Protein AF-A0A9N8HDV3-F1 (afdb_monomer)

Solvent-accessible surface area (backbone atoms only — not comparable to full-atom values): 13989 Å² total; per-residue (Å²): 133,85,81,81,74,85,52,73,68,54,56,53,51,54,50,52,49,52,55,49,54,50,50,53,52,50,44,54,50,51,37,53,54,48,58,73,74,44,67,63,88,72,50,57,89,65,48,40,95,89,64,41,63,75,83,61,48,52,66,59,55,53,49,49,40,41,70,76,69,56,61,80,47,74,64,55,53,50,47,47,52,44,43,61,65,70,66,67,71,60,53,95,89,53,68,70,64,57,54,53,50,53,51,51,50,48,36,64,72,20,62,89,76,66,57,61,46,57,68,56,54,40,51,30,54,50,54,39,47,57,76,53,63,82,44,65,73,58,49,55,62,50,70,73,48,54,78,87,62,70,37,56,69,48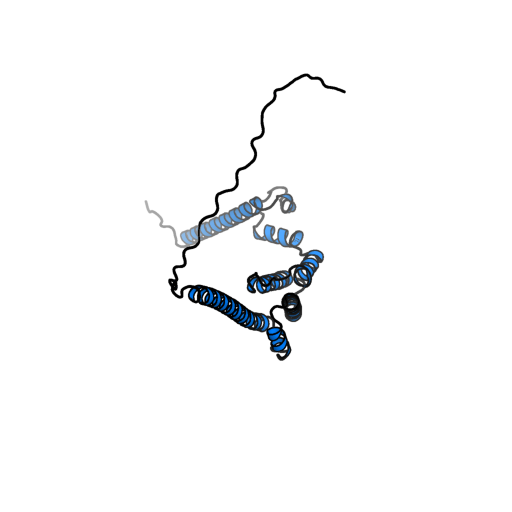,47,54,54,52,53,50,54,48,48,53,51,52,51,52,54,52,52,53,52,53,50,54,54,53,53,54,56,51,53,62,61,57,72,71,73,70,82,90,83,89,75,91,77,92,78,86,85,81,82,84,88,82,81,86,81,84,82,89,81,88,87,88,88,83,87,81,87,89,134

Radius of gyration: 39.83 Å; Cα contacts (8 Å, |Δi|>4): 90; chains: 1; bounding box: 75×64×132 Å

Sequence (223 aa):
MVQQQPTWTDHEHQFSLQEFDTFEAVEHALIKTAMAAIEPVYYVALEDPDEGFTQLRYIDLIVHLREQYGQLTNEDLNNNIKTHEYDTKWIPTQPLEQLFDQINKAIAFARGHDPITDRAALRSGLDNLEKSGVFPRAMESWNEKLDDEQTWENFKTHFTAANRERRRKLTTKQAGYHDQHQANNANTKKAPTTHSTSTMRPAPPTWPTAGPMEPNATSRTPA

Mean predicted aligned error: 16.73 Å

Structure (mmCIF, N/CA/C/O backbone):
data_AF-A0A9N8HDV3-F1
#
_entry.id   AF-A0A9N8HDV3-F1
#
loop_
_atom_site.group_PDB
_atom_site.id
_atom_site.type_symbol
_atom_site.label_atom_id
_atom_site.label_alt_id
_atom_site.label_comp_id
_atom_site.label_asym_id
_atom_site.label_entity_id
_atom_site.label_seq_id
_atom_site.pdbx_PDB_ins_code
_atom_site.Cartn_x
_atom_site.Cartn_y
_atom_site.Cartn_z
_atom_site.occupancy
_atom_site.B_iso_or_equiv
_atom_site.auth_seq_id
_atom_site.auth_comp_id
_atom_site.auth_asym_id
_atom_site.auth_atom_id
_atom_site.pdbx_PDB_model_num
ATOM 1 N N . MET A 1 1 ? 5.296 26.105 -64.534 1.00 46.16 1 MET A N 1
ATOM 2 C CA . MET A 1 1 ? 5.781 25.264 -63.423 1.00 46.16 1 MET A CA 1
ATOM 3 C C . MET A 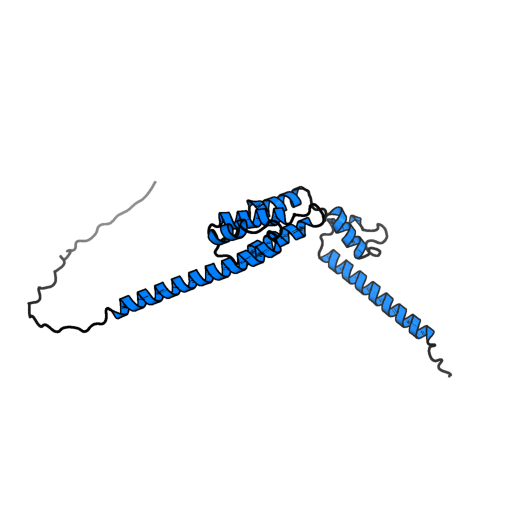1 1 ? 4.554 24.721 -62.717 1.00 46.16 1 MET A C 1
ATOM 5 O O . MET A 1 1 ? 3.845 25.499 -62.097 1.00 46.16 1 MET A O 1
ATOM 9 N N . VAL A 1 2 ? 4.219 23.448 -62.929 1.00 46.31 2 VAL A N 1
ATOM 10 C CA . VAL A 1 2 ? 3.088 22.811 -62.242 1.00 46.31 2 VAL A CA 1
ATOM 11 C C . VAL A 1 2 ? 3.606 22.382 -60.877 1.00 46.31 2 VAL A C 1
ATOM 13 O O . VAL A 1 2 ? 4.454 21.497 -60.803 1.00 46.31 2 VAL A O 1
ATOM 16 N N . GLN A 1 3 ? 3.165 23.056 -59.816 1.00 52.97 3 GLN A N 1
ATOM 17 C CA . GLN A 1 3 ? 3.382 22.555 -58.465 1.00 52.97 3 GLN A CA 1
ATOM 18 C C . GLN A 1 3 ? 2.508 21.313 -58.298 1.00 52.97 3 GLN A C 1
ATOM 20 O O . GLN A 1 3 ? 1.282 21.407 -58.362 1.00 52.97 3 GLN A O 1
ATOM 25 N N . GLN A 1 4 ? 3.139 20.149 -58.157 1.00 57.28 4 GLN A N 1
ATOM 26 C CA . GLN A 1 4 ? 2.425 18.943 -57.762 1.00 57.28 4 GLN A CA 1
ATOM 27 C C . GLN A 1 4 ? 2.016 19.100 -56.296 1.00 57.28 4 GLN A C 1
ATOM 29 O O . GLN A 1 4 ? 2.855 19.400 -55.449 1.00 57.28 4 GLN A O 1
ATOM 34 N N . GLN A 1 5 ? 0.720 18.967 -56.019 1.00 58.88 5 GLN A N 1
ATOM 35 C CA . GLN A 1 5 ? 0.198 18.943 -54.654 1.00 58.88 5 GLN A CA 1
ATOM 36 C C . GLN A 1 5 ? 0.487 17.560 -54.046 1.00 58.88 5 GLN A C 1
ATOM 38 O O . GLN A 1 5 ? 0.341 16.570 -54.771 1.00 58.88 5 GLN A O 1
ATOM 43 N N . PRO A 1 6 ? 0.881 17.465 -52.763 1.00 61.34 6 PRO A N 1
ATOM 44 C CA . PRO A 1 6 ? 1.129 16.176 -52.128 1.00 61.34 6 PRO A CA 1
ATOM 45 C C . PRO A 1 6 ? -0.149 15.327 -52.147 1.00 61.34 6 PRO A C 1
ATOM 47 O O . PRO A 1 6 ? -1.248 15.819 -51.883 1.00 61.34 6 PRO A O 1
ATOM 50 N N . THR A 1 7 ? -0.024 14.055 -52.519 1.00 73.00 7 THR A N 1
ATOM 51 C CA . THR A 1 7 ? -1.148 13.109 -52.534 1.00 73.00 7 THR A CA 1
ATOM 52 C C . THR A 1 7 ? -1.535 12.725 -51.104 1.00 73.00 7 THR A C 1
ATOM 54 O O . THR A 1 7 ? -0.661 12.667 -50.249 1.00 73.00 7 THR A O 1
ATOM 57 N N . TRP A 1 8 ? -2.804 12.394 -50.834 1.00 63.09 8 TRP A N 1
ATOM 58 C CA . TRP A 1 8 ? -3.287 11.982 -49.498 1.00 63.09 8 TRP A CA 1
ATOM 59 C C . TRP A 1 8 ? -2.406 10.928 -48.797 1.00 63.09 8 TRP A C 1
ATOM 61 O O . TRP A 1 8 ? -2.175 11.028 -47.598 1.00 63.09 8 TRP A O 1
ATOM 71 N N . THR A 1 9 ? -1.830 9.990 -49.553 1.00 74.31 9 THR A N 1
ATOM 72 C CA . THR A 1 9 ? -0.903 8.958 -49.055 1.00 74.31 9 THR A CA 1
ATOM 73 C C . THR A 1 9 ? 0.412 9.524 -48.499 1.00 74.31 9 THR A C 1
ATOM 75 O O . THR A 1 9 ? 0.985 8.956 -47.576 1.00 74.31 9 THR A O 1
ATOM 78 N N . ASP A 1 10 ? 0.889 10.654 -49.029 1.00 81.69 10 ASP A N 1
ATOM 79 C CA . ASP A 1 10 ? 2.099 11.327 -48.538 1.00 81.69 10 ASP A CA 1
ATOM 80 C C . ASP A 1 10 ? 1.832 11.960 -47.166 1.00 81.69 10 ASP A C 1
ATOM 82 O O . ASP A 1 10 ? 2.618 11.807 -46.239 1.00 81.69 10 ASP A O 1
ATOM 86 N N . HIS A 1 11 ? 0.658 12.572 -46.983 1.00 78.75 11 HIS A N 1
ATOM 87 C CA . HIS A 1 11 ? 0.254 13.112 -45.683 1.00 78.75 11 HIS A CA 1
ATOM 88 C C . HIS A 1 11 ? 0.083 12.019 -44.615 1.00 78.75 11 HIS A C 1
ATOM 90 O O . HIS A 1 11 ? 0.504 12.218 -43.479 1.00 78.75 11 HIS A O 1
ATOM 96 N N . GLU A 1 12 ? -0.493 10.866 -44.964 1.00 83.19 12 GLU A N 1
ATOM 97 C CA . GLU A 1 12 ? -0.627 9.720 -44.049 1.00 83.19 12 GLU A CA 1
ATOM 98 C C . GLU A 1 12 ? 0.735 9.139 -43.644 1.00 83.19 12 GLU A C 1
ATOM 100 O O . GLU A 1 12 ? 0.956 8.814 -42.475 1.00 83.19 12 GLU A O 1
ATOM 105 N N . HIS A 1 13 ? 1.675 9.050 -44.589 1.00 86.56 13 HIS A N 1
ATOM 106 C CA . HIS A 1 13 ? 3.035 8.606 -44.303 1.00 86.56 13 HIS A CA 1
ATOM 107 C C . HIS A 1 13 ? 3.771 9.586 -43.381 1.00 86.56 13 HIS A C 1
ATOM 109 O O . HIS A 1 13 ? 4.348 9.162 -42.382 1.00 86.56 13 HIS A O 1
ATOM 115 N N . GLN A 1 14 ? 3.699 10.892 -43.664 1.00 88.25 14 GLN A N 1
ATOM 116 C CA . GLN A 1 14 ? 4.291 11.932 -42.814 1.00 88.25 14 GLN A CA 1
ATOM 117 C C . GLN A 1 14 ? 3.696 11.927 -41.403 1.00 88.25 14 GLN A C 1
ATOM 119 O O . GLN A 1 14 ? 4.429 12.054 -40.426 1.00 88.25 14 GLN A O 1
ATOM 124 N N . PHE A 1 15 ? 2.380 11.739 -41.283 1.00 90.00 15 PHE A N 1
ATOM 125 C CA . PHE A 1 15 ? 1.722 11.607 -39.986 1.00 90.00 15 PHE A CA 1
ATOM 126 C C . PHE A 1 15 ? 2.233 10.379 -39.217 1.00 90.00 15 PHE A C 1
ATOM 128 O O . PHE A 1 15 ? 2.597 10.494 -38.051 1.00 90.00 15 PHE A O 1
ATOM 135 N N . SER A 1 16 ? 2.359 9.234 -39.891 1.00 90.81 16 SER A N 1
ATOM 136 C CA . SER A 1 16 ? 2.885 8.002 -39.284 1.00 90.81 16 SER A CA 1
ATOM 137 C C . SER A 1 16 ? 4.338 8.154 -38.814 1.00 90.81 16 SER A C 1
ATOM 139 O O . SER A 1 16 ? 4.701 7.647 -37.757 1.00 90.81 16 SER A O 1
ATOM 141 N N . LEU A 1 17 ? 5.172 8.874 -39.575 1.00 93.75 17 LEU A N 1
ATOM 142 C CA . LEU A 1 17 ? 6.544 9.193 -39.168 1.00 93.75 17 LEU A CA 1
ATOM 143 C C . LEU A 1 17 ? 6.568 10.072 -37.914 1.00 93.75 17 LEU A C 1
ATOM 145 O O . LEU A 1 17 ? 7.326 9.792 -36.997 1.00 93.75 17 LEU A O 1
ATOM 149 N N . GLN A 1 18 ? 5.702 11.087 -37.834 1.00 93.25 18 GLN A N 1
ATOM 150 C CA . GLN A 1 18 ? 5.604 11.939 -36.644 1.00 93.25 18 GLN A CA 1
ATOM 151 C C . GLN A 1 18 ? 5.154 11.163 -35.402 1.00 93.25 18 GLN A C 1
ATOM 153 O O . GLN A 1 18 ? 5.680 11.394 -34.310 1.00 93.25 18 GLN A O 1
ATOM 158 N N . GLU A 1 19 ? 4.189 10.251 -35.548 1.00 93.31 19 GLU A N 1
ATOM 159 C CA . GLU A 1 19 ? 3.767 9.372 -34.454 1.00 93.31 19 GLU A CA 1
ATOM 160 C C . GLU A 1 19 ? 4.916 8.472 -33.988 1.00 93.31 19 GLU A C 1
ATOM 162 O O . GLU A 1 19 ? 5.145 8.353 -32.783 1.00 93.31 19 GLU A O 1
ATOM 167 N N . PHE A 1 20 ? 5.674 7.900 -34.926 1.00 93.31 20 PHE A N 1
ATOM 168 C CA . PHE A 1 20 ? 6.834 7.066 -34.622 1.00 93.31 20 PHE A CA 1
ATOM 169 C C . PHE A 1 20 ? 7.968 7.854 -33.948 1.00 93.31 20 PHE A C 1
ATOM 171 O O . PHE A 1 20 ? 8.450 7.446 -32.894 1.00 93.31 20 PHE A O 1
ATOM 178 N N . ASP A 1 21 ? 8.332 9.026 -34.473 1.00 94.06 21 ASP A N 1
ATOM 179 C CA . ASP A 1 21 ? 9.345 9.904 -33.873 1.00 94.06 21 ASP A CA 1
ATOM 180 C C . ASP A 1 21 ? 8.957 10.312 -32.444 1.00 94.06 21 ASP A C 1
ATOM 182 O O . ASP A 1 21 ? 9.796 10.376 -31.543 1.00 94.06 21 ASP A O 1
ATOM 186 N N . THR A 1 22 ? 7.666 10.576 -32.220 1.00 94.06 22 THR A N 1
ATOM 187 C CA . THR A 1 22 ? 7.141 10.898 -30.888 1.00 94.06 22 THR A CA 1
ATOM 188 C C . THR A 1 22 ? 7.240 9.698 -29.950 1.00 94.06 22 THR A C 1
ATOM 190 O O . THR A 1 22 ? 7.632 9.863 -28.794 1.00 94.06 22 THR A O 1
ATOM 193 N N . PHE A 1 23 ? 6.899 8.501 -30.431 1.00 93.56 23 PHE A N 1
ATOM 194 C CA . PHE A 1 23 ? 7.017 7.260 -29.669 1.00 93.56 23 PHE A CA 1
ATOM 195 C C . PHE A 1 23 ? 8.466 7.013 -29.218 1.00 93.56 23 PHE A C 1
ATOM 197 O O . PHE A 1 23 ? 8.713 6.896 -28.017 1.00 93.56 23 PHE A O 1
ATOM 204 N N . GLU A 1 24 ? 9.422 7.051 -30.148 1.00 92.94 24 GLU A N 1
ATOM 205 C CA . GLU A 1 24 ? 10.856 6.866 -29.877 1.00 92.94 24 GLU A CA 1
ATOM 206 C C . GLU A 1 24 ? 11.396 7.924 -28.904 1.00 92.94 24 GLU A C 1
ATOM 208 O O . GLU A 1 24 ? 12.118 7.621 -27.950 1.00 92.94 24 GLU A O 1
ATOM 213 N N . ALA A 1 25 ? 11.008 9.191 -29.089 1.00 93.69 25 ALA A N 1
ATOM 214 C CA . ALA A 1 25 ? 11.421 10.270 -28.198 1.00 93.69 25 ALA A CA 1
ATOM 215 C C . ALA A 1 25 ? 10.922 10.061 -26.759 1.00 93.69 25 ALA A C 1
ATOM 217 O O . ALA A 1 25 ? 11.657 10.334 -25.803 1.00 93.69 25 ALA A O 1
ATOM 218 N N . VAL A 1 26 ? 9.687 9.575 -26.591 1.00 95.44 26 VAL A N 1
ATOM 219 C CA . VAL A 1 26 ? 9.123 9.252 -25.274 1.00 95.44 26 VAL A CA 1
ATOM 220 C C . VAL A 1 26 ? 9.840 8.054 -24.659 1.00 95.44 26 VAL A C 1
ATOM 222 O O . VAL A 1 26 ? 10.198 8.116 -23.483 1.00 95.44 26 VAL A O 1
ATOM 225 N N . GLU A 1 27 ? 10.093 6.996 -25.427 1.00 93.44 27 GLU A N 1
ATOM 226 C CA . GLU A 1 27 ? 10.802 5.811 -24.941 1.00 93.44 27 GLU A CA 1
ATOM 227 C C . GLU A 1 27 ? 12.208 6.165 -24.436 1.00 93.44 27 GLU A C 1
ATOM 229 O O . GLU A 1 27 ? 12.537 5.901 -23.274 1.00 93.44 27 GLU A O 1
ATOM 234 N N . HIS A 1 28 ? 12.993 6.889 -25.237 1.00 91.69 28 HIS A N 1
ATOM 235 C CA . HIS A 1 28 ? 14.314 7.372 -24.833 1.00 91.69 28 HIS A CA 1
ATOM 236 C C . HIS A 1 28 ? 14.267 8.279 -23.599 1.00 91.69 28 HIS A C 1
ATOM 238 O O . HIS A 1 28 ? 15.132 8.186 -22.720 1.00 91.69 28 HIS A O 1
ATOM 244 N N . ALA A 1 29 ? 13.264 9.158 -23.500 1.00 94.88 29 ALA A N 1
ATOM 245 C CA . ALA A 1 29 ? 13.096 10.013 -22.330 1.00 94.88 29 ALA A CA 1
ATOM 246 C C . ALA A 1 29 ? 12.828 9.186 -21.061 1.00 94.88 29 ALA A C 1
ATOM 248 O O . ALA A 1 29 ? 13.450 9.442 -20.028 1.00 94.88 29 ALA A O 1
ATOM 249 N N . LEU A 1 30 ? 11.964 8.169 -21.143 1.00 95.50 30 LEU A N 1
ATOM 250 C CA . LEU A 1 30 ? 11.639 7.284 -20.023 1.00 95.50 30 LEU A CA 1
ATOM 251 C C . LEU A 1 30 ? 12.857 6.486 -19.546 1.00 95.50 30 LEU A C 1
ATOM 253 O O . LEU A 1 30 ? 13.133 6.462 -18.344 1.00 95.50 30 LEU A O 1
ATOM 257 N N . ILE A 1 31 ? 13.610 5.882 -20.470 1.00 94.88 31 ILE A N 1
ATOM 258 C CA . ILE A 1 31 ? 14.833 5.126 -20.154 1.00 94.88 31 ILE A CA 1
ATOM 259 C C . ILE A 1 31 ? 15.851 6.037 -19.476 1.00 94.88 31 ILE A C 1
ATOM 261 O O . ILE A 1 31 ? 16.344 5.723 -18.394 1.00 94.88 31 ILE A O 1
ATOM 265 N N . LYS A 1 32 ? 16.106 7.216 -20.052 1.00 93.69 32 LYS A N 1
ATOM 266 C CA . LYS A 1 32 ? 17.051 8.187 -19.495 1.00 93.69 32 LYS A CA 1
ATOM 267 C C . LYS A 1 32 ? 16.656 8.634 -18.089 1.00 93.69 32 LYS A C 1
ATOM 269 O O . LYS A 1 32 ? 17.515 8.730 -17.214 1.00 93.69 32 LYS A O 1
ATOM 274 N N . THR A 1 33 ? 15.374 8.918 -17.854 1.00 95.38 33 THR A N 1
ATOM 275 C CA . THR A 1 33 ? 14.886 9.292 -16.520 1.00 95.38 33 THR A CA 1
ATOM 276 C C . THR A 1 33 ? 15.032 8.142 -15.525 1.00 95.38 33 THR A C 1
ATOM 278 O O . THR A 1 33 ? 15.457 8.380 -14.396 1.00 95.38 33 THR A O 1
ATOM 281 N N . ALA A 1 34 ? 14.744 6.904 -15.929 1.00 93.81 34 ALA A N 1
ATOM 282 C CA . ALA A 1 34 ? 14.908 5.739 -15.066 1.00 93.81 34 ALA A CA 1
ATOM 283 C C . ALA A 1 34 ? 16.380 5.466 -14.729 1.00 93.81 34 ALA A C 1
ATOM 285 O O . ALA A 1 34 ? 16.723 5.360 -13.554 1.00 93.81 34 ALA A O 1
ATOM 286 N N . MET A 1 35 ? 17.265 5.436 -15.727 1.00 92.75 35 MET A N 1
ATOM 287 C CA . MET A 1 35 ? 18.703 5.220 -15.528 1.00 92.75 35 MET A CA 1
ATOM 288 C C . MET A 1 35 ? 19.351 6.311 -14.667 1.00 92.75 35 MET A C 1
ATOM 290 O O . MET A 1 35 ? 20.301 6.028 -13.946 1.00 92.75 35 MET A O 1
ATOM 294 N N . ALA A 1 36 ? 18.831 7.543 -14.697 1.00 94.69 36 ALA A N 1
ATOM 295 C CA . ALA A 1 36 ? 19.285 8.616 -13.811 1.00 94.69 36 ALA A CA 1
ATOM 296 C C . ALA A 1 36 ? 18.824 8.440 -12.351 1.00 94.69 36 ALA A C 1
ATOM 298 O O . ALA A 1 36 ? 19.465 8.960 -11.440 1.00 94.69 36 ALA A O 1
ATOM 299 N N . ALA A 1 37 ? 17.706 7.745 -12.125 1.00 94.94 37 ALA A N 1
ATOM 300 C CA . ALA A 1 37 ? 17.144 7.505 -10.796 1.00 94.94 37 ALA A CA 1
ATOM 301 C C . ALA A 1 37 ? 17.690 6.231 -10.127 1.00 94.94 37 ALA A C 1
ATOM 303 O O . ALA A 1 37 ? 17.582 6.089 -8.909 1.00 94.94 37 ALA A O 1
ATOM 304 N N . ILE A 1 38 ? 18.242 5.305 -10.912 1.00 92.62 38 ILE A N 1
ATOM 305 C CA . ILE A 1 38 ? 18.673 3.977 -10.470 1.00 92.62 38 ILE A CA 1
ATOM 306 C C . ILE A 1 38 ? 20.197 3.881 -10.572 1.00 92.62 38 ILE A C 1
ATOM 308 O O . ILE A 1 38 ? 20.805 4.379 -11.517 1.00 92.62 38 ILE A O 1
ATOM 312 N N . GLU A 1 39 ? 20.836 3.230 -9.604 1.00 92.75 39 GLU A N 1
ATOM 313 C CA . GLU A 1 39 ? 22.284 3.026 -9.640 1.00 92.75 39 GLU A CA 1
ATOM 314 C C . GLU A 1 39 ? 22.677 2.046 -10.771 1.00 92.75 39 GLU A C 1
ATOM 316 O O . GLU A 1 39 ? 22.037 0.998 -10.905 1.00 92.75 39 GLU A O 1
ATOM 321 N N . PRO A 1 40 ? 23.734 2.326 -11.565 1.00 92.44 40 PRO A N 1
ATOM 322 C CA . PRO A 1 40 ? 24.092 1.521 -12.741 1.00 92.44 40 PRO A CA 1
ATOM 323 C C . PRO A 1 40 ? 24.296 0.027 -12.490 1.00 92.44 40 PRO A C 1
ATOM 325 O O . PRO A 1 40 ? 24.037 -0.791 -13.370 1.00 92.44 40 PRO A O 1
ATOM 328 N N . VAL A 1 41 ? 24.709 -0.349 -11.277 1.00 93.19 41 VAL A N 1
ATOM 329 C CA . VAL A 1 41 ? 24.917 -1.750 -10.884 1.00 93.19 41 VAL A CA 1
ATOM 330 C C . VAL A 1 41 ? 23.674 -2.628 -11.091 1.00 93.19 41 VAL A C 1
ATOM 332 O O . VAL A 1 41 ? 23.817 -3.822 -11.331 1.00 93.19 41 VAL A O 1
ATOM 335 N N . TYR A 1 42 ? 22.470 -2.044 -11.053 1.00 90.50 42 TYR A N 1
ATOM 336 C CA . TYR A 1 42 ? 21.200 -2.766 -11.190 1.00 90.50 42 TYR A CA 1
ATOM 337 C C . TYR A 1 42 ? 20.715 -2.932 -12.638 1.00 90.50 42 TYR A C 1
ATOM 339 O O . TYR A 1 42 ? 19.666 -3.533 -12.849 1.00 90.50 42 TYR A O 1
ATOM 347 N N . TYR A 1 43 ? 21.416 -2.383 -13.635 1.00 92.31 43 TYR A N 1
ATOM 348 C CA . TYR A 1 43 ? 21.019 -2.521 -15.044 1.00 92.31 43 TYR A CA 1
ATOM 349 C C . TYR A 1 43 ? 22.180 -2.664 -16.031 1.00 92.31 43 TYR A C 1
ATOM 351 O O . TYR A 1 43 ? 21.930 -2.907 -17.206 1.00 92.31 43 TYR A O 1
ATOM 359 N N . VAL A 1 44 ? 23.440 -2.576 -15.592 1.00 93.25 44 VAL A N 1
ATOM 360 C CA . VAL A 1 44 ? 24.616 -2.763 -16.467 1.00 93.25 44 VAL A CA 1
ATOM 361 C C . VAL A 1 44 ? 24.635 -4.130 -17.161 1.00 93.25 44 VAL A C 1
ATOM 363 O O . VAL A 1 44 ? 25.170 -4.268 -18.250 1.00 93.25 44 VAL A O 1
ATOM 366 N N . ALA A 1 45 ? 23.988 -5.141 -16.576 1.00 90.94 45 ALA A N 1
ATOM 367 C CA . ALA A 1 45 ? 23.835 -6.456 -17.197 1.00 90.94 45 ALA A CA 1
ATOM 368 C C . ALA A 1 45 ? 22.976 -6.442 -18.479 1.00 90.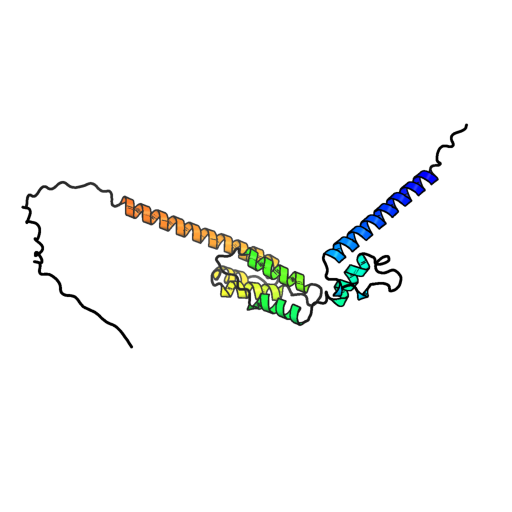94 45 ALA A C 1
ATOM 370 O O . ALA A 1 45 ? 22.995 -7.418 -19.223 1.00 90.94 45 ALA A O 1
ATOM 371 N N . LEU A 1 46 ? 22.212 -5.369 -18.713 1.00 91.25 46 LEU A N 1
ATOM 372 C CA . LEU A 1 46 ? 21.406 -5.159 -19.918 1.00 91.25 46 LEU A CA 1
ATOM 373 C C . LEU A 1 46 ? 22.162 -4.398 -21.016 1.00 91.25 46 LEU A C 1
ATOM 375 O O . LEU A 1 46 ? 21.583 -4.145 -22.069 1.00 91.25 46 LEU A O 1
ATOM 379 N N . GLU A 1 47 ? 23.403 -3.980 -20.764 1.00 92.00 47 GLU A N 1
ATOM 380 C CA . GLU A 1 47 ? 24.217 -3.269 -21.748 1.00 92.00 47 GLU A CA 1
ATOM 381 C C . GLU A 1 47 ? 24.631 -4.217 -22.877 1.00 92.00 47 GLU A C 1
ATOM 383 O O . GLU A 1 47 ? 25.220 -5.274 -22.633 1.00 92.00 47 GLU A O 1
ATOM 388 N N . ASP A 1 48 ? 24.332 -3.831 -24.116 1.00 90.81 48 ASP A N 1
ATOM 389 C CA . ASP A 1 48 ? 24.835 -4.530 -25.289 1.00 90.81 48 ASP A CA 1
ATOM 390 C C . ASP A 1 48 ? 26.330 -4.202 -25.496 1.00 90.81 48 ASP A C 1
ATOM 392 O O . ASP A 1 48 ? 26.709 -3.029 -25.433 1.00 90.81 48 ASP A O 1
ATOM 396 N N . PRO A 1 49 ? 27.203 -5.196 -25.747 1.00 89.25 49 PRO A N 1
ATOM 397 C CA . PRO A 1 49 ? 28.638 -4.960 -25.912 1.00 89.25 49 PRO A CA 1
ATOM 398 C C . PRO A 1 49 ? 29.015 -4.023 -27.068 1.00 89.25 49 PRO A C 1
ATOM 400 O O . PRO A 1 49 ? 30.053 -3.363 -26.988 1.00 89.25 49 PRO A O 1
ATOM 403 N N . ASP A 1 50 ? 28.210 -3.986 -28.131 1.00 89.94 50 ASP A N 1
ATOM 404 C CA . ASP A 1 50 ? 28.492 -3.237 -29.356 1.00 89.94 50 ASP A CA 1
ATOM 405 C C . ASP A 1 50 ? 27.661 -1.942 -29.433 1.00 89.94 50 ASP A C 1
ATOM 407 O O . ASP A 1 50 ? 28.145 -0.918 -29.925 1.00 89.94 50 ASP A O 1
ATOM 411 N N . GLU A 1 51 ? 26.428 -1.965 -28.918 1.00 87.12 51 GLU A N 1
ATOM 412 C CA . GLU A 1 51 ? 25.455 -0.867 -29.031 1.00 87.12 51 GLU A CA 1
ATOM 413 C C . GLU A 1 51 ? 25.112 -0.180 -27.695 1.00 87.12 51 GLU A C 1
ATOM 415 O O . GLU A 1 51 ? 24.352 0.793 -27.658 1.00 87.12 51 GLU A O 1
ATOM 420 N N . GLY A 1 52 ? 25.667 -0.644 -26.575 1.00 89.25 52 GLY A N 1
ATOM 421 C CA . GLY A 1 52 ? 25.375 -0.106 -25.250 1.00 89.25 52 GLY A CA 1
ATOM 422 C C . GLY A 1 52 ? 23.892 -0.241 -24.886 1.00 89.25 52 GLY A C 1
ATOM 423 O O . GLY A 1 52 ? 23.288 -1.301 -25.019 1.00 89.25 52 GLY A O 1
ATOM 424 N N . PHE A 1 53 ? 23.266 0.845 -24.426 1.00 89.31 53 PHE A N 1
ATOM 425 C CA . PHE A 1 53 ? 21.839 0.862 -24.062 1.00 89.31 53 PHE A CA 1
ATOM 426 C C . PHE A 1 53 ? 20.913 1.346 -25.188 1.00 89.31 53 PHE A C 1
ATOM 428 O O . PHE A 1 53 ? 19.752 1.650 -24.928 1.00 89.31 53 PHE A O 1
ATOM 435 N N . THR A 1 54 ? 21.396 1.466 -26.429 1.00 87.12 54 THR A N 1
ATOM 436 C CA . THR A 1 54 ? 20.615 2.074 -27.520 1.00 87.12 54 THR A CA 1
ATOM 437 C C . THR A 1 54 ? 19.371 1.267 -27.901 1.00 87.12 54 THR A C 1
ATOM 439 O O . THR A 1 54 ? 18.355 1.870 -28.223 1.00 87.12 54 THR A O 1
ATOM 442 N N . GLN A 1 55 ? 19.411 -0.066 -27.804 1.00 86.62 55 GLN A N 1
ATOM 443 C CA . GLN A 1 55 ? 18.256 -0.941 -28.082 1.00 86.62 55 GLN A CA 1
ATOM 444 C C . GLN A 1 55 ? 17.439 -1.296 -26.833 1.00 86.62 55 GLN A C 1
ATOM 446 O O . GLN A 1 55 ? 16.469 -2.052 -26.916 1.00 86.62 55 GLN A O 1
ATOM 451 N N . LEU A 1 56 ? 17.849 -0.823 -25.652 1.00 90.62 56 LEU A N 1
ATOM 452 C CA . LEU A 1 56 ? 17.167 -1.173 -24.415 1.00 90.62 56 LEU A CA 1
ATOM 453 C C . LEU A 1 56 ? 15.805 -0.490 -24.391 1.00 90.62 56 LEU A C 1
ATOM 455 O O . LEU A 1 56 ? 15.737 0.731 -24.382 1.00 90.62 56 LEU A O 1
ATOM 459 N N . ARG A 1 57 ? 14.722 -1.260 -24.296 1.00 92.62 57 ARG A N 1
ATOM 460 C CA . ARG A 1 57 ? 13.380 -0.693 -24.128 1.00 92.62 57 ARG A CA 1
ATOM 461 C C . ARG A 1 57 ? 13.082 -0.416 -22.669 1.00 92.62 57 ARG A C 1
ATOM 463 O O . ARG A 1 57 ? 13.517 -1.146 -21.772 1.00 92.62 57 ARG A O 1
ATOM 470 N N . TYR A 1 58 ? 12.242 0.585 -22.420 1.00 93.38 58 TYR A N 1
ATOM 471 C CA . TYR A 1 58 ? 11.863 0.954 -21.053 1.00 93.38 58 TYR A CA 1
ATOM 472 C C . TYR A 1 58 ? 11.254 -0.228 -20.281 1.00 93.38 58 TYR A C 1
ATOM 474 O O . TYR A 1 58 ? 11.556 -0.442 -19.106 1.00 93.38 58 TYR A O 1
ATOM 482 N N . ILE A 1 59 ? 10.413 -1.024 -20.947 1.00 93.69 59 ILE A N 1
ATOM 483 C CA . ILE A 1 59 ? 9.764 -2.177 -20.319 1.00 93.69 59 ILE A CA 1
ATOM 484 C C . ILE A 1 59 ? 10.768 -3.263 -19.923 1.00 93.69 59 ILE A C 1
ATOM 486 O O . ILE A 1 59 ? 10.616 -3.849 -18.855 1.00 93.69 59 ILE A O 1
ATOM 490 N N . ASP A 1 60 ? 11.808 -3.488 -20.728 1.00 93.50 60 ASP A N 1
ATOM 491 C CA . ASP A 1 60 ? 12.807 -4.527 -20.477 1.00 93.50 60 ASP A CA 1
ATOM 492 C C . ASP A 1 60 ? 13.656 -4.159 -19.245 1.00 93.50 60 ASP A C 1
ATOM 494 O O . ASP A 1 60 ? 13.891 -5.005 -18.380 1.00 93.50 60 ASP A O 1
ATOM 498 N N . LEU A 1 61 ? 13.988 -2.869 -19.079 1.00 93.50 61 LEU A N 1
ATOM 499 C CA . LEU A 1 61 ? 14.610 -2.341 -17.859 1.00 93.50 61 LEU A CA 1
ATOM 500 C C . LEU A 1 61 ? 13.735 -2.586 -16.618 1.00 93.50 61 LEU A C 1
ATOM 502 O O . LEU A 1 61 ? 14.207 -3.109 -15.610 1.00 93.50 61 LEU A O 1
ATOM 506 N N . ILE A 1 62 ? 12.451 -2.220 -16.673 1.00 93.44 62 ILE A N 1
ATOM 507 C CA . ILE A 1 62 ? 11.539 -2.369 -15.527 1.00 93.44 62 ILE A CA 1
ATOM 508 C C . ILE A 1 62 ? 11.302 -3.842 -15.177 1.00 93.44 62 ILE A C 1
ATOM 510 O O . ILE A 1 62 ? 11.245 -4.188 -13.994 1.00 93.44 62 ILE A O 1
ATOM 514 N N . VAL A 1 63 ? 11.170 -4.711 -16.181 1.00 93.06 63 VAL A N 1
ATOM 515 C CA . VAL A 1 63 ? 11.021 -6.157 -15.982 1.00 93.06 63 VAL A CA 1
ATOM 516 C C . VAL A 1 63 ? 12.276 -6.733 -15.335 1.00 93.06 63 VAL A C 1
ATOM 518 O O . VAL A 1 63 ? 12.152 -7.394 -14.308 1.00 93.06 63 VAL A O 1
ATOM 521 N N . HIS A 1 64 ? 13.469 -6.408 -15.839 1.00 92.31 64 HIS A N 1
ATOM 522 C CA . HIS A 1 64 ? 14.732 -6.843 -15.240 1.00 92.31 64 HIS A CA 1
ATOM 523 C C . HIS A 1 64 ? 14.833 -6.444 -13.764 1.00 92.31 64 HIS A C 1
ATOM 525 O O . HIS A 1 64 ? 15.095 -7.286 -12.905 1.00 92.31 64 HIS A O 1
ATOM 531 N N . LEU A 1 65 ? 14.547 -5.177 -13.448 1.00 91.06 65 LEU A N 1
ATOM 532 C CA . LEU A 1 65 ? 14.594 -4.682 -12.073 1.00 91.06 65 LEU A CA 1
ATOM 533 C C . LEU A 1 65 ? 13.610 -5.423 -11.168 1.00 91.06 65 LEU A C 1
ATOM 535 O O . LEU A 1 65 ? 13.957 -5.806 -10.052 1.00 91.06 65 LEU A O 1
ATOM 539 N N . ARG A 1 66 ? 12.388 -5.660 -11.653 1.00 87.88 66 ARG A N 1
ATOM 540 C CA . ARG A 1 66 ? 11.364 -6.392 -10.905 1.00 87.88 66 ARG A CA 1
ATOM 541 C C . ARG A 1 66 ? 11.753 -7.853 -10.681 1.00 87.88 66 ARG A C 1
ATOM 543 O O . ARG A 1 66 ? 11.575 -8.352 -9.576 1.00 87.88 66 ARG A O 1
ATOM 550 N N . GLU A 1 67 ? 12.244 -8.536 -11.706 1.00 87.69 67 GLU A N 1
ATOM 551 C CA . GLU A 1 67 ? 12.523 -9.971 -11.646 1.00 87.69 67 GLU A CA 1
ATOM 552 C C . GLU A 1 67 ? 13.805 -10.297 -10.882 1.00 87.69 67 GLU A C 1
ATOM 554 O O . GLU A 1 67 ? 13.834 -11.298 -10.169 1.00 87.69 67 GLU A O 1
ATOM 559 N N . GLN A 1 68 ? 14.845 -9.469 -11.007 1.00 85.44 68 GLN A N 1
ATOM 560 C CA . GLN A 1 68 ? 16.144 -9.713 -10.370 1.00 85.44 68 GLN A CA 1
ATOM 561 C C . GLN A 1 68 ? 16.232 -9.121 -8.961 1.00 85.44 68 GLN A C 1
ATOM 563 O O . GLN A 1 68 ? 16.828 -9.732 -8.077 1.00 85.44 68 GLN A O 1
ATOM 568 N N . TYR A 1 69 ? 15.623 -7.953 -8.734 1.00 82.94 69 TYR A N 1
ATOM 569 C CA . TYR A 1 69 ? 15.787 -7.195 -7.486 1.00 82.94 69 TYR A CA 1
ATOM 570 C C . TYR A 1 69 ? 14.467 -6.878 -6.778 1.00 82.94 69 TYR A C 1
ATOM 572 O O . TYR A 1 69 ? 14.463 -6.551 -5.596 1.00 82.94 69 TYR A O 1
ATOM 580 N N . GLY A 1 70 ? 13.335 -6.988 -7.474 1.00 75.69 70 GLY A N 1
ATOM 581 C CA . GLY A 1 70 ? 11.997 -6.785 -6.920 1.00 75.69 70 GLY A CA 1
ATOM 582 C C . GLY A 1 70 ? 11.378 -8.038 -6.300 1.00 75.69 70 GLY A C 1
ATOM 583 O O . GLY A 1 70 ? 10.174 -8.044 -6.039 1.00 75.69 70 GLY A O 1
ATOM 584 N N . GLN A 1 71 ? 12.156 -9.103 -6.083 1.00 73.31 71 GLN A N 1
ATOM 585 C CA . GLN A 1 71 ? 11.660 -10.298 -5.409 1.00 73.31 71 GLN A CA 1
ATOM 586 C C . GLN A 1 71 ? 11.490 -10.013 -3.917 1.00 73.31 71 GLN A C 1
ATOM 588 O O . GLN A 1 71 ? 12.467 -9.782 -3.208 1.00 73.31 71 GLN A O 1
ATOM 593 N N . LEU A 1 72 ? 10.247 -10.061 -3.432 1.00 72.75 72 LEU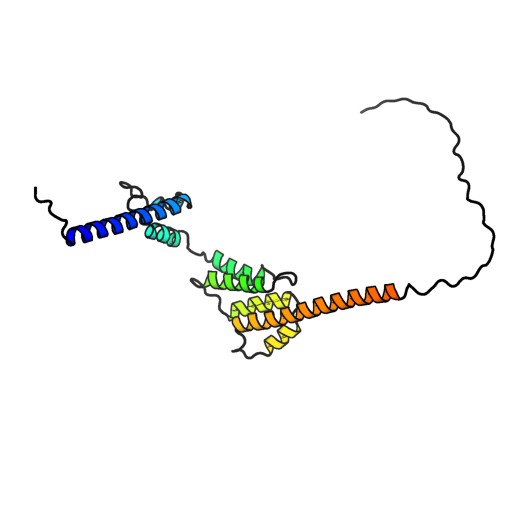 A N 1
ATOM 594 C CA . LEU A 1 72 ? 9.990 -10.105 -1.996 1.00 72.75 72 LEU A CA 1
ATOM 595 C C . LEU A 1 72 ? 10.630 -11.368 -1.424 1.00 72.75 72 LEU A C 1
ATOM 597 O O . LEU A 1 72 ? 10.292 -12.484 -1.828 1.00 72.75 72 LEU A O 1
ATOM 601 N N . THR A 1 73 ? 11.535 -11.199 -0.466 1.00 76.56 73 THR A N 1
ATOM 602 C CA . THR A 1 73 ? 12.111 -12.337 0.241 1.00 76.56 73 THR A CA 1
ATOM 603 C C . THR A 1 73 ? 11.108 -12.887 1.261 1.00 76.56 73 THR A C 1
ATOM 605 O O . THR A 1 73 ? 10.215 -12.186 1.745 1.00 76.56 73 THR A O 1
ATOM 608 N N . ASN A 1 74 ? 11.267 -14.155 1.655 1.00 73.69 74 ASN A N 1
ATOM 609 C CA . ASN A 1 74 ? 10.494 -14.720 2.771 1.00 73.69 74 ASN A CA 1
ATOM 610 C C . ASN A 1 74 ? 10.727 -13.947 4.081 1.00 73.69 74 ASN A C 1
ATOM 612 O O . ASN A 1 74 ? 9.868 -13.941 4.963 1.00 73.69 74 ASN A O 1
ATOM 616 N N . GLU A 1 75 ? 11.887 -13.302 4.224 1.00 79.06 75 GLU A N 1
ATOM 617 C CA . GLU A 1 75 ? 12.175 -12.414 5.345 1.00 79.06 75 GLU A CA 1
ATOM 618 C C . GLU A 1 75 ? 11.302 -11.156 5.294 1.00 79.06 75 GLU A C 1
ATOM 620 O O . GLU A 1 75 ? 10.706 -10.810 6.310 1.00 79.06 75 GLU A O 1
ATOM 625 N N . ASP A 1 76 ? 11.124 -10.541 4.124 1.00 79.69 76 ASP A N 1
ATOM 626 C CA . ASP A 1 76 ? 10.247 -9.376 3.951 1.00 79.69 76 ASP A CA 1
ATOM 627 C C . ASP A 1 76 ? 8.780 -9.698 4.260 1.00 79.69 76 ASP A C 1
ATOM 629 O O . ASP A 1 76 ? 8.099 -8.923 4.935 1.00 79.69 76 ASP A O 1
ATOM 633 N N . LEU A 1 77 ? 8.294 -10.866 3.824 1.00 77.50 77 LEU A N 1
ATOM 634 C CA . LEU A 1 77 ? 6.943 -11.342 4.147 1.00 77.50 77 LEU A CA 1
ATOM 635 C C . LEU A 1 77 ? 6.780 -11.594 5.651 1.00 77.50 77 LEU A C 1
ATOM 637 O O . LEU A 1 77 ? 5.814 -11.134 6.263 1.00 77.50 77 LEU A O 1
ATOM 641 N N . ASN A 1 78 ? 7.756 -12.254 6.278 1.00 80.00 78 ASN A N 1
ATOM 642 C CA . ASN A 1 78 ? 7.746 -12.476 7.723 1.00 80.00 78 ASN A CA 1
ATOM 643 C C . ASN A 1 78 ? 7.836 -11.166 8.510 1.00 80.00 78 ASN A C 1
ATOM 645 O O . ASN A 1 78 ? 7.167 -11.022 9.533 1.00 80.00 78 ASN A O 1
ATOM 649 N N . ASN A 1 79 ? 8.635 -10.204 8.051 1.00 82.00 79 ASN A N 1
ATOM 650 C CA . ASN A 1 79 ? 8.744 -8.885 8.664 1.00 82.00 79 ASN A CA 1
ATOM 651 C C . ASN A 1 79 ? 7.440 -8.104 8.519 1.00 82.00 79 ASN A C 1
ATOM 653 O O . ASN A 1 79 ? 7.022 -7.459 9.479 1.00 82.00 79 ASN A O 1
ATOM 657 N N . ASN A 1 80 ? 6.755 -8.212 7.376 1.00 80.19 80 ASN A N 1
ATOM 658 C CA . ASN A 1 80 ? 5.418 -7.659 7.200 1.00 80.19 80 ASN A CA 1
ATOM 659 C C . ASN A 1 80 ? 4.465 -8.233 8.260 1.00 80.19 80 ASN A C 1
ATOM 661 O O . ASN A 1 80 ? 3.951 -7.477 9.082 1.00 80.19 80 ASN A O 1
ATOM 665 N N . ILE A 1 81 ? 4.325 -9.560 8.339 1.00 74.81 81 ILE A N 1
ATOM 666 C CA . ILE A 1 81 ? 3.456 -10.220 9.328 1.00 74.81 81 ILE A CA 1
ATOM 667 C C . ILE A 1 81 ? 3.823 -9.795 10.758 1.00 74.81 81 ILE A C 1
ATOM 669 O O . ILE A 1 81 ? 2.951 -9.371 11.516 1.00 74.81 81 ILE A O 1
ATOM 673 N N . LYS A 1 82 ? 5.110 -9.832 11.126 1.00 75.44 82 LYS A N 1
ATOM 674 C CA . LYS A 1 82 ? 5.577 -9.451 12.470 1.00 75.44 82 LYS A CA 1
ATOM 675 C C . LYS A 1 82 ? 5.273 -7.997 12.821 1.00 75.44 82 LYS A C 1
ATOM 677 O O . LYS A 1 82 ? 4.770 -7.723 13.910 1.00 75.44 82 LYS A O 1
ATOM 682 N N . THR A 1 83 ? 5.533 -7.074 11.896 1.00 71.38 83 THR A N 1
ATOM 683 C CA . THR A 1 83 ? 5.298 -5.640 12.115 1.00 71.38 83 THR A CA 1
ATOM 684 C C . THR A 1 83 ? 3.827 -5.361 12.416 1.00 71.38 83 THR A C 1
ATOM 686 O O . THR A 1 83 ? 3.515 -4.529 13.274 1.00 71.38 83 THR A O 1
ATOM 689 N N . HIS A 1 84 ? 2.925 -6.077 11.737 1.00 67.56 84 HIS A N 1
ATOM 690 C CA . HIS A 1 84 ? 1.479 -5.879 11.845 1.00 67.56 84 HIS A CA 1
ATOM 691 C C . HIS A 1 84 ? 0.819 -6.679 12.968 1.00 67.56 84 HIS A C 1
ATOM 693 O O . HIS A 1 84 ? -0.163 -6.209 13.539 1.00 67.56 84 HIS A O 1
ATOM 699 N N . GLU A 1 85 ? 1.334 -7.856 13.320 1.00 65.81 85 GLU A N 1
ATOM 700 C CA . GLU A 1 85 ? 0.808 -8.640 14.444 1.00 65.81 85 GLU A CA 1
ATOM 701 C C . GLU A 1 85 ? 1.381 -8.211 15.802 1.00 65.81 85 GLU A C 1
ATOM 703 O O . GLU A 1 85 ? 0.687 -8.329 16.811 1.00 65.81 85 GLU A O 1
ATOM 708 N N . TYR A 1 86 ? 2.619 -7.704 15.862 1.00 59.53 86 TYR A N 1
ATOM 709 C CA . TYR A 1 86 ? 3.330 -7.598 17.142 1.00 59.53 86 TYR A CA 1
ATOM 710 C C . TYR A 1 86 ? 3.970 -6.236 17.436 1.00 59.53 86 TYR A C 1
ATOM 712 O O . TYR A 1 86 ? 3.875 -5.781 18.583 1.00 59.53 86 TYR A O 1
ATOM 720 N N . ASP A 1 87 ? 4.577 -5.568 16.451 1.00 63.31 87 ASP A N 1
ATOM 721 C CA . ASP A 1 87 ? 5.487 -4.450 16.756 1.00 63.31 87 ASP A CA 1
ATOM 722 C C . ASP A 1 87 ? 4.841 -3.060 16.704 1.00 63.31 87 ASP A C 1
ATOM 724 O O . ASP A 1 87 ? 5.171 -2.200 17.527 1.00 63.31 87 ASP A O 1
ATOM 728 N N . THR A 1 88 ? 3.880 -2.816 15.808 1.00 72.12 88 THR A N 1
ATOM 729 C CA . THR A 1 88 ? 3.278 -1.475 15.685 1.00 72.12 88 THR A CA 1
ATOM 730 C C . THR A 1 88 ? 1.951 -1.393 16.432 1.00 72.12 88 THR A C 1
ATOM 732 O O . THR A 1 88 ? 0.875 -1.701 15.915 1.00 72.12 88 THR A O 1
ATOM 735 N N . LYS A 1 89 ? 2.034 -0.972 17.695 1.00 83.50 89 LYS A N 1
ATOM 736 C CA . LYS A 1 89 ? 0.872 -0.765 18.569 1.00 83.50 89 LYS A CA 1
ATOM 737 C C . LYS A 1 89 ? 0.234 0.593 18.292 1.00 83.50 89 LYS A C 1
ATOM 739 O O . LYS A 1 89 ? 0.906 1.620 18.380 1.00 83.50 89 LYS A O 1
ATOM 744 N N . TRP A 1 90 ? -1.069 0.607 18.030 1.00 91.38 90 TRP A N 1
ATOM 745 C CA . TRP A 1 90 ? -1.842 1.840 17.997 1.00 91.38 90 TRP A CA 1
ATOM 746 C C . TRP A 1 90 ? -2.012 2.372 19.417 1.00 91.38 90 TRP A C 1
ATOM 748 O O . TRP A 1 90 ? -2.293 1.619 20.355 1.00 91.38 90 TRP A O 1
ATOM 758 N N . ILE A 1 91 ? -1.868 3.687 19.576 1.00 89.31 91 ILE A N 1
ATOM 759 C CA . ILE A 1 91 ? -2.103 4.353 20.856 1.00 89.31 91 ILE A CA 1
ATOM 760 C C . ILE A 1 91 ? -3.325 5.272 20.787 1.00 89.31 91 ILE A C 1
ATOM 762 O O . ILE A 1 91 ? -3.556 5.924 19.769 1.00 89.31 91 ILE A O 1
ATOM 766 N N . PRO A 1 92 ? -4.088 5.432 21.883 1.00 87.31 92 PRO A N 1
ATOM 767 C CA . PRO A 1 92 ? -5.367 6.139 21.835 1.00 87.31 92 PRO A CA 1
ATOM 768 C C . PRO A 1 92 ? -5.310 7.651 21.572 1.00 87.31 92 PRO A C 1
ATOM 770 O O . PRO A 1 92 ? -6.373 8.284 21.530 1.00 87.31 92 PRO A O 1
ATOM 773 N N . THR A 1 93 ? -4.107 8.223 21.473 1.00 88.31 93 THR A N 1
ATOM 774 C CA . THR A 1 93 ? -3.821 9.612 21.082 1.00 88.31 93 THR A CA 1
ATOM 775 C C . THR A 1 93 ? -3.693 9.787 19.567 1.00 88.31 93 THR A C 1
ATOM 777 O O . THR A 1 93 ? -3.795 10.912 19.083 1.00 88.31 93 THR A O 1
ATOM 780 N N . GLN A 1 94 ? -3.494 8.700 18.821 1.00 89.44 94 GLN A N 1
ATOM 781 C CA . GLN A 1 94 ? -3.415 8.702 17.366 1.00 89.44 94 GLN A CA 1
ATOM 782 C C . GLN A 1 94 ? -4.808 8.586 16.726 1.00 89.44 94 GLN A C 1
ATOM 784 O O . GLN A 1 94 ? -5.738 8.044 17.338 1.00 89.44 94 GLN A O 1
ATOM 789 N N . PRO A 1 95 ? -4.977 9.060 15.478 1.00 91.56 95 PRO A N 1
ATOM 790 C CA . PRO A 1 95 ? -6.152 8.740 14.674 1.00 91.56 95 PRO A CA 1
ATOM 791 C C . PRO A 1 95 ? -6.316 7.222 14.547 1.00 91.56 95 PRO A C 1
ATOM 793 O O . PRO A 1 95 ? -5.335 6.502 14.363 1.00 91.56 95 PRO A O 1
ATOM 796 N N . LEU A 1 96 ? -7.548 6.721 14.649 1.00 93.25 96 LEU A N 1
ATOM 797 C CA . LEU A 1 96 ? -7.818 5.283 14.512 1.00 93.25 96 LEU A CA 1
ATOM 798 C C . LEU A 1 96 ? -7.534 4.804 13.079 1.00 93.25 96 LEU A C 1
ATOM 800 O O . LEU A 1 96 ? -7.140 3.668 12.851 1.00 93.25 96 LEU A O 1
ATOM 804 N N . GLU A 1 97 ? -7.659 5.714 12.120 1.00 92.81 97 GLU A N 1
ATOM 805 C CA . GLU A 1 97 ? -7.375 5.522 10.707 1.00 92.81 97 GLU A CA 1
ATOM 806 C C . GLU A 1 97 ? -5.929 5.067 10.460 1.00 92.81 97 GLU A C 1
ATOM 808 O O . GLU A 1 97 ? -5.690 4.351 9.493 1.00 92.81 97 GLU A O 1
ATOM 813 N N . GLN A 1 98 ? -4.981 5.406 11.345 1.00 90.62 98 GLN A N 1
ATOM 814 C CA . GLN A 1 98 ? -3.597 4.929 11.237 1.00 90.62 98 GLN A CA 1
ATOM 815 C C . GLN A 1 98 ? -3.490 3.411 11.417 1.00 90.62 98 GLN A C 1
ATOM 817 O O . GLN A 1 98 ? -2.740 2.774 10.683 1.00 90.62 98 GLN A O 1
ATOM 822 N N . LEU A 1 99 ? -4.274 2.821 12.328 1.00 91.31 99 LEU A N 1
ATOM 823 C CA . LEU A 1 99 ? -4.330 1.365 12.496 1.00 91.31 99 LEU A CA 1
ATOM 824 C C . LEU A 1 99 ? -4.882 0.694 11.231 1.00 91.31 99 LEU A C 1
ATOM 826 O O . LEU A 1 99 ? -4.346 -0.306 10.760 1.00 91.31 99 LEU A O 1
ATOM 830 N N . PHE A 1 100 ? -5.947 1.258 10.657 1.00 92.50 100 PHE A N 1
ATOM 831 C CA . PHE A 1 100 ? -6.545 0.711 9.440 1.00 92.50 100 PHE A CA 1
ATOM 832 C C . PHE A 1 100 ? -5.610 0.832 8.237 1.00 92.50 100 PHE A C 1
ATOM 834 O O . PHE A 1 100 ? -5.490 -0.116 7.466 1.00 92.50 100 PHE A O 1
ATOM 841 N N . ASP A 1 101 ? -4.953 1.979 8.069 1.00 90.88 101 ASP A N 1
ATOM 842 C CA . ASP A 1 101 ? -3.980 2.217 7.002 1.00 90.88 101 ASP A CA 1
ATOM 843 C C . ASP A 1 101 ? -2.797 1.250 7.098 1.00 90.88 101 ASP A C 1
ATOM 845 O O . ASP A 1 101 ? -2.437 0.614 6.108 1.00 90.88 101 ASP A O 1
ATOM 849 N N . GLN A 1 102 ? -2.256 1.062 8.302 1.00 88.56 102 GLN A N 1
ATOM 850 C CA . GLN A 1 102 ? -1.201 0.091 8.568 1.00 88.56 102 GLN A CA 1
ATOM 851 C C . GLN A 1 102 ? -1.604 -1.324 8.113 1.00 88.56 102 GLN A C 1
ATOM 853 O O . GLN A 1 102 ? -0.877 -1.946 7.338 1.00 88.56 102 GLN A O 1
ATOM 858 N N . ILE A 1 103 ? -2.773 -1.817 8.535 1.00 89.12 103 ILE A N 1
ATOM 859 C CA . ILE A 1 103 ? -3.239 -3.167 8.177 1.00 89.12 103 ILE A CA 1
ATOM 860 C C . ILE A 1 103 ? -3.564 -3.264 6.675 1.00 89.12 103 ILE A C 1
ATOM 862 O O . ILE A 1 103 ? -3.244 -4.261 6.031 1.00 89.12 103 ILE A O 1
ATOM 866 N N . ASN A 1 104 ? -4.125 -2.222 6.057 1.00 89.81 104 ASN A N 1
ATOM 867 C CA . ASN A 1 104 ? -4.375 -2.221 4.611 1.00 89.81 104 ASN A CA 1
ATOM 868 C C . ASN A 1 104 ? -3.071 -2.259 3.796 1.00 89.81 104 ASN A C 1
ATOM 870 O O . ASN A 1 104 ? -3.018 -2.932 2.765 1.00 89.81 104 ASN A O 1
ATOM 874 N N . LYS A 1 105 ? -2.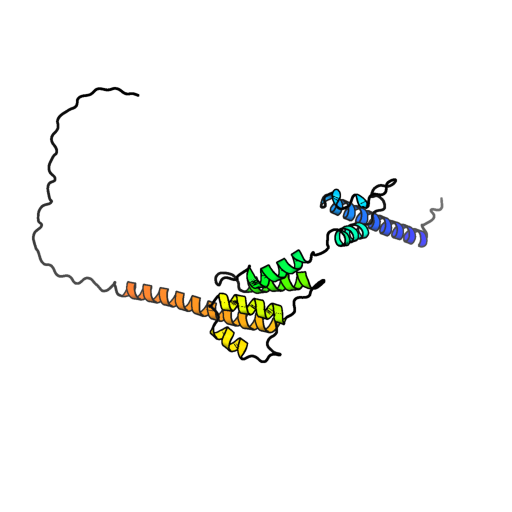018 -1.570 4.257 1.00 87.56 105 LYS A N 1
ATOM 875 C CA . LYS A 1 105 ? -0.675 -1.638 3.661 1.00 87.56 105 LYS A CA 1
ATOM 876 C C . LYS A 1 105 ? -0.076 -3.036 3.791 1.00 87.56 105 LYS A C 1
ATOM 878 O O . LYS A 1 105 ? 0.522 -3.511 2.830 1.00 87.56 105 LYS A O 1
ATOM 883 N N . ALA A 1 106 ? -0.292 -3.710 4.923 1.00 84.94 106 ALA A N 1
ATOM 884 C CA . ALA A 1 106 ? 0.068 -5.117 5.113 1.00 84.94 106 ALA A CA 1
ATOM 885 C C . ALA A 1 106 ? -0.543 -6.005 4.028 1.00 84.94 106 ALA A C 1
ATOM 887 O O . ALA A 1 106 ? 0.161 -6.677 3.279 1.00 84.94 106 ALA A O 1
ATOM 888 N N . ILE A 1 107 ? -1.871 -5.936 3.903 1.00 86.25 107 ILE A N 1
ATOM 889 C CA . ILE A 1 107 ? -2.633 -6.735 2.944 1.00 86.25 107 ILE A CA 1
ATOM 890 C C . ILE A 1 107 ? -2.147 -6.438 1.523 1.00 86.25 107 ILE A C 1
ATOM 892 O O . ILE A 1 107 ? -1.930 -7.360 0.745 1.00 86.25 107 ILE A O 1
ATOM 896 N N . ALA A 1 108 ? -1.950 -5.162 1.176 1.00 86.06 108 ALA A N 1
ATOM 897 C CA . ALA A 1 108 ? -1.473 -4.763 -0.145 1.00 86.06 108 ALA A CA 1
ATOM 898 C C . ALA A 1 108 ? -0.076 -5.317 -0.471 1.00 86.06 108 ALA A C 1
ATOM 900 O O . ALA A 1 108 ? 0.122 -5.795 -1.584 1.00 86.06 108 ALA A O 1
ATOM 901 N N . PHE A 1 109 ? 0.849 -5.299 0.493 1.00 83.31 109 PHE A N 1
ATOM 902 C CA . PHE A 1 109 ? 2.198 -5.859 0.346 1.00 83.31 109 PHE A CA 1
ATOM 903 C C . PHE A 1 109 ? 2.171 -7.373 0.082 1.00 83.31 109 PHE A C 1
ATOM 905 O O . PHE A 1 109 ? 2.948 -7.892 -0.711 1.00 83.31 109 PHE A O 1
ATOM 912 N N . ALA A 1 110 ? 1.223 -8.069 0.705 1.00 83.75 110 ALA A N 1
ATOM 913 C CA . ALA A 1 110 ? 1.098 -9.518 0.670 1.00 83.75 110 ALA A CA 1
ATOM 914 C C . ALA A 1 110 ? 0.314 -10.084 -0.540 1.00 83.75 110 ALA A C 1
ATOM 916 O O . ALA A 1 110 ? 0.456 -11.263 -0.860 1.00 83.75 110 ALA A O 1
ATOM 917 N N . ARG A 1 111 ? -0.501 -9.275 -1.242 1.00 81.56 111 ARG A N 1
ATOM 918 C CA . ARG A 1 111 ? -1.457 -9.735 -2.285 1.00 81.56 111 ARG A CA 1
ATOM 919 C C . ARG A 1 111 ? -0.867 -10.610 -3.393 1.00 81.56 111 ARG A C 1
ATOM 921 O O . ARG A 1 111 ? -1.581 -11.460 -3.913 1.00 81.56 111 ARG A O 1
ATOM 928 N N . GLY A 1 112 ? 0.372 -10.352 -3.805 1.00 73.50 112 GLY A N 1
ATOM 929 C CA . GLY A 1 112 ? 1.021 -11.054 -4.919 1.00 73.50 112 GLY A CA 1
ATOM 930 C C . GLY A 1 112 ? 1.818 -12.295 -4.517 1.00 73.50 112 GLY A C 1
ATOM 931 O O . GLY A 1 112 ? 2.349 -12.966 -5.396 1.00 73.50 112 GLY A O 1
ATOM 932 N N . HIS A 1 113 ? 1.929 -12.579 -3.217 1.00 76.12 113 HIS A N 1
ATOM 933 C CA . HIS A 1 113 ? 2.852 -13.583 -2.690 1.00 76.12 113 HIS A CA 1
ATOM 934 C C . HIS A 1 113 ? 2.148 -14.516 -1.699 1.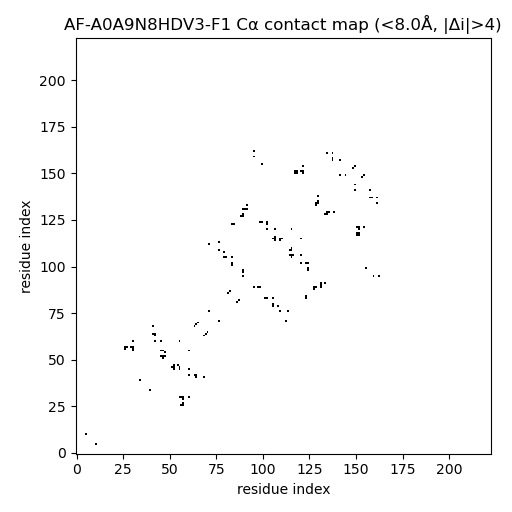00 76.12 113 HIS A C 1
ATOM 936 O O . HIS A 1 113 ? 1.728 -15.602 -2.088 1.00 76.12 113 HIS A O 1
ATOM 942 N N . ASP A 1 114 ? 1.965 -14.078 -0.452 1.00 78.62 114 ASP A N 1
ATOM 943 C CA . ASP A 1 114 ? 1.261 -14.821 0.600 1.00 78.62 114 ASP A CA 1
ATOM 944 C C . ASP A 1 114 ? 0.122 -13.960 1.164 1.00 78.62 114 ASP A C 1
ATOM 946 O O . ASP A 1 114 ? 0.327 -13.223 2.131 1.00 78.62 114 ASP A O 1
ATOM 950 N N . PRO A 1 115 ? -1.060 -13.953 0.517 1.00 79.50 115 PRO A N 1
ATOM 951 C CA . PRO A 1 115 ? -2.119 -13.009 0.837 1.00 79.50 115 PRO A CA 1
ATOM 952 C C . PRO A 1 115 ? -2.583 -13.110 2.292 1.00 79.50 115 PRO A C 1
ATOM 954 O O . PRO A 1 115 ? -3.090 -14.138 2.744 1.00 79.50 115 PRO A O 1
ATOM 957 N N . ILE A 1 116 ? -2.512 -11.987 3.009 1.00 82.88 116 ILE A N 1
ATOM 958 C CA . ILE A 1 116 ? -3.102 -11.873 4.343 1.00 82.88 116 ILE A CA 1
ATOM 959 C C . ILE A 1 116 ? -4.620 -12.004 4.214 1.00 82.88 116 ILE A C 1
ATOM 961 O O . ILE A 1 116 ? -5.281 -11.186 3.573 1.00 82.88 116 ILE A O 1
ATOM 965 N N . THR A 1 117 ? -5.168 -13.037 4.848 1.00 85.31 117 THR A N 1
ATOM 966 C CA . THR A 1 117 ? -6.615 -13.267 4.894 1.00 85.31 117 THR A CA 1
ATOM 967 C C . THR A 1 117 ? -7.324 -12.204 5.735 1.00 85.31 117 THR A C 1
ATOM 969 O O . THR A 1 117 ? -6.774 -11.709 6.723 1.00 85.31 117 THR A O 1
ATOM 972 N N . ASP A 1 118 ? -8.592 -11.927 5.425 1.00 85.12 118 ASP A N 1
ATOM 973 C CA . ASP A 1 118 ? -9.439 -11.032 6.229 1.00 85.12 118 ASP A CA 1
ATOM 974 C C . ASP A 1 118 ? -9.462 -11.432 7.711 1.00 85.12 118 ASP A C 1
ATOM 976 O O . ASP A 1 118 ? -9.422 -10.582 8.598 1.00 85.12 118 ASP A O 1
ATOM 980 N N . ARG A 1 119 ? -9.444 -12.738 7.998 1.00 85.62 119 ARG A N 1
ATOM 981 C CA . ARG A 1 119 ? -9.406 -13.263 9.367 1.00 85.62 119 ARG A CA 1
ATOM 982 C C . ARG A 1 119 ? -8.110 -12.905 10.097 1.00 85.62 119 ARG A C 1
ATOM 984 O O . ARG A 1 119 ? -8.146 -12.590 11.285 1.00 85.62 119 ARG A O 1
ATOM 991 N N . ALA A 1 120 ? -6.970 -12.948 9.408 1.00 85.69 120 ALA A N 1
ATOM 992 C CA . ALA A 1 120 ? -5.690 -12.535 9.977 1.00 85.69 120 ALA A CA 1
ATOM 993 C C . ALA A 1 120 ? -5.655 -11.017 10.228 1.00 85.69 120 ALA A C 1
ATOM 995 O O . ALA A 1 120 ? -5.241 -10.590 11.307 1.00 85.69 120 ALA A O 1
ATOM 996 N N . ALA A 1 121 ? -6.180 -10.218 9.293 1.00 87.00 121 ALA A N 1
ATOM 997 C CA . ALA A 1 121 ? -6.318 -8.771 9.459 1.00 87.00 121 ALA A CA 1
ATOM 998 C C . ALA A 1 121 ? -7.202 -8.407 10.665 1.00 87.00 121 ALA A C 1
ATOM 1000 O O . ALA A 1 121 ? -6.837 -7.555 11.475 1.00 87.00 121 ALA A O 1
ATOM 1001 N N . LEU A 1 122 ? -8.330 -9.104 10.833 1.00 91.38 122 LEU A N 1
ATOM 1002 C CA . LEU A 1 122 ? -9.217 -8.948 11.987 1.00 91.38 122 LEU A CA 1
ATOM 1003 C C . LEU A 1 122 ? -8.536 -9.314 13.300 1.00 91.38 122 LEU A C 1
ATOM 1005 O O . LEU A 1 122 ? -8.626 -8.547 14.254 1.00 91.38 122 LEU A O 1
ATOM 1009 N N . ARG A 1 123 ? -7.832 -10.451 13.353 1.00 89.94 123 ARG A N 1
ATOM 1010 C CA . ARG A 1 123 ? -7.088 -10.871 14.548 1.00 89.94 123 ARG A CA 1
ATOM 1011 C C . ARG A 1 123 ? -6.066 -9.811 14.964 1.00 89.94 123 ARG A C 1
ATOM 1013 O O . ARG A 1 123 ? -6.025 -9.458 16.137 1.00 89.94 123 ARG A O 1
ATOM 1020 N N . SER A 1 124 ? -5.298 -9.279 14.012 1.00 88.88 124 SER A N 1
ATOM 1021 C CA . SER A 1 124 ? -4.342 -8.189 14.261 1.00 88.88 124 SER A CA 1
ATOM 1022 C C . SER A 1 124 ? -5.047 -6.920 14.762 1.00 88.88 124 SER A C 1
ATOM 1024 O O . SER A 1 124 ? -4.664 -6.365 15.792 1.00 88.88 124 SER A O 1
ATOM 1026 N N . GLY A 1 125 ? -6.124 -6.488 14.098 1.00 90.94 125 GLY A N 1
ATOM 1027 C CA . GLY A 1 125 ? -6.884 -5.304 14.502 1.00 90.94 125 GLY A CA 1
ATOM 1028 C C . GLY A 1 125 ? -7.497 -5.425 15.900 1.00 90.94 125 GLY A C 1
ATOM 1029 O O . GLY A 1 125 ? -7.406 -4.487 16.693 1.00 90.94 125 GLY A O 1
ATOM 1030 N N . LEU A 1 126 ? -8.094 -6.575 16.217 1.00 92.50 126 LEU A N 1
ATOM 1031 C CA . LEU A 1 126 ? -8.693 -6.854 17.523 1.00 92.50 126 LEU A CA 1
ATOM 1032 C C . LEU A 1 126 ? -7.643 -6.866 18.629 1.00 92.50 126 LEU A C 1
ATOM 1034 O O . LEU A 1 126 ? -7.816 -6.151 19.611 1.00 92.50 126 LEU A O 1
ATOM 1038 N N . ASP A 1 127 ? -6.538 -7.589 18.444 1.00 90.62 127 ASP A N 1
ATOM 1039 C CA . ASP A 1 127 ? -5.447 -7.656 19.420 1.00 90.62 127 ASP A CA 1
ATOM 1040 C C . ASP A 1 127 ? -4.849 -6.265 19.702 1.00 90.62 127 ASP A C 1
ATOM 1042 O O . ASP A 1 127 ? -4.603 -5.894 20.853 1.00 90.62 127 ASP A O 1
ATOM 1046 N N . ASN A 1 128 ? -4.697 -5.435 18.668 1.00 91.25 128 ASN A N 1
ATOM 1047 C CA . ASN A 1 128 ? -4.194 -4.072 18.814 1.00 91.25 128 ASN A CA 1
ATOM 1048 C C . ASN A 1 128 ? -5.147 -3.189 19.644 1.00 91.25 128 ASN A C 1
ATOM 1050 O O . ASN A 1 128 ? -4.741 -2.506 20.591 1.00 91.25 128 ASN A O 1
ATOM 1054 N N . LEU A 1 129 ? -6.444 -3.242 19.330 1.00 92.25 129 LEU A N 1
ATOM 1055 C CA . LEU A 1 129 ? -7.461 -2.482 20.050 1.00 92.25 129 LEU A CA 1
ATOM 1056 C C . LEU A 1 129 ? -7.715 -3.017 21.466 1.00 92.25 129 LEU A C 1
ATOM 1058 O O . LEU A 1 129 ? -7.975 -2.218 22.368 1.00 92.25 129 LEU A O 1
ATOM 1062 N N . GLU A 1 130 ? -7.600 -4.322 21.693 1.00 91.06 130 GLU A N 1
ATOM 1063 C CA . GLU A 1 130 ? -7.692 -4.947 23.013 1.00 91.06 130 GLU A CA 1
ATOM 1064 C C . GLU A 1 130 ? -6.539 -4.488 23.910 1.00 91.06 130 GLU A C 1
ATOM 1066 O O . GLU A 1 130 ? -6.777 -3.966 25.003 1.00 91.06 130 GLU A O 1
ATOM 1071 N N . LYS A 1 131 ? -5.298 -4.536 23.405 1.00 88.44 131 LYS A N 1
ATOM 1072 C CA . LYS A 1 131 ? -4.106 -4.017 24.099 1.00 88.44 131 LYS A CA 1
ATOM 1073 C C . LYS A 1 131 ? -4.208 -2.530 24.435 1.00 88.44 131 LYS A C 1
ATOM 1075 O O . LYS A 1 131 ? -3.635 -2.089 25.430 1.00 88.44 131 LYS A O 1
ATOM 1080 N N . SER A 1 132 ? -4.936 -1.749 23.634 1.00 89.81 132 SER A N 1
ATOM 1081 C CA . SER A 1 132 ? -5.172 -0.329 23.919 1.00 89.81 132 SER A CA 1
ATOM 1082 C C . SER A 1 132 ? -6.091 -0.098 25.131 1.00 89.81 132 SER A C 1
ATOM 1084 O O . SER A 1 132 ? -6.030 0.961 25.756 1.00 89.81 132 SER A O 1
ATOM 1086 N N . GLY A 1 133 ? -6.970 -1.056 25.453 1.00 90.50 133 GLY A N 1
ATOM 1087 C CA . GLY A 1 133 ? -7.882 -1.016 26.599 1.00 90.50 133 GLY A CA 1
ATOM 1088 C C . GLY A 1 133 ? -8.995 0.041 26.546 1.00 90.50 133 GLY A C 1
ATOM 1089 O O . GLY A 1 133 ? -9.767 0.162 27.497 1.00 90.50 133 GLY A O 1
ATOM 1090 N N . VAL A 1 134 ? -9.124 0.827 25.468 1.00 93.12 134 VAL A N 1
ATOM 1091 C CA . VAL A 1 134 ? -10.085 1.954 25.417 1.00 93.12 134 VAL A CA 1
ATOM 1092 C C . VAL A 1 134 ? -11.454 1.603 24.825 1.00 93.12 134 VAL A C 1
ATOM 1094 O O . VAL A 1 134 ? -12.348 2.454 24.818 1.00 93.12 134 VAL A O 1
ATOM 1097 N N . PHE A 1 135 ? -11.636 0.367 24.349 1.00 94.25 135 PHE A N 1
ATOM 1098 C CA . PHE A 1 135 ? -12.837 -0.092 23.641 1.00 94.25 135 PHE A CA 1
ATOM 1099 C C . PHE A 1 135 ? -13.564 -1.309 24.265 1.00 94.25 135 PHE A C 1
ATOM 1101 O O . PHE A 1 135 ? -14.142 -2.083 23.507 1.00 94.25 135 PHE A O 1
ATOM 1108 N N . PRO A 1 136 ? -13.646 -1.491 25.601 1.00 92.75 136 PRO A N 1
ATOM 1109 C CA . PRO A 1 136 ? -14.183 -2.727 26.195 1.00 92.75 136 PRO A CA 1
ATOM 1110 C C . PRO A 1 136 ? -15.615 -3.051 25.733 1.00 92.75 136 PRO A C 1
ATOM 1112 O O . PRO A 1 136 ? -15.871 -4.120 25.194 1.00 92.75 136 PRO A O 1
ATOM 1115 N N . ARG A 1 137 ? -16.529 -2.074 25.800 1.00 93.38 137 ARG A N 1
ATOM 1116 C CA . ARG A 1 137 ? -17.920 -2.245 25.339 1.00 93.38 137 ARG A CA 1
ATOM 1117 C C . ARG A 1 137 ? -18.030 -2.518 23.835 1.00 93.38 137 ARG A C 1
ATOM 1119 O O . ARG A 1 137 ? -18.964 -3.177 23.397 1.00 93.38 137 ARG A O 1
ATOM 1126 N N . ALA A 1 138 ? -17.132 -1.943 23.036 1.00 94.94 138 ALA A N 1
ATOM 1127 C CA . ALA A 1 138 ? -17.150 -2.158 21.592 1.00 94.94 138 ALA A CA 1
ATOM 1128 C C . ALA A 1 138 ? -16.587 -3.536 21.217 1.00 94.94 138 ALA A C 1
ATOM 1130 O O . ALA A 1 138 ? -16.991 -4.068 20.190 1.00 94.94 138 ALA A O 1
ATOM 1131 N N . MET A 1 139 ? -15.711 -4.117 22.047 1.00 95.75 139 MET A N 1
ATOM 1132 C CA . MET A 1 139 ? -15.268 -5.506 21.895 1.00 95.75 139 MET A CA 1
ATOM 1133 C C . MET A 1 139 ? -16.368 -6.497 22.240 1.00 95.75 139 MET A C 1
ATOM 1135 O O . MET A 1 139 ? -16.602 -7.419 21.471 1.00 95.75 139 MET A O 1
ATOM 1139 N N . GLU A 1 140 ? -17.089 -6.277 23.339 1.00 95.00 140 GLU A N 1
ATOM 1140 C CA . GLU A 1 140 ? -18.253 -7.100 23.694 1.00 95.00 140 GLU A CA 1
ATOM 1141 C C . GLU A 1 140 ? -19.269 -7.131 22.543 1.00 95.00 140 GLU A C 1
ATOM 1143 O O . GLU A 1 140 ? -19.596 -8.201 22.038 1.00 95.00 140 GLU A O 1
ATOM 1148 N N . SER A 1 141 ? -19.670 -5.959 22.038 1.00 95.12 141 SER A N 1
ATOM 1149 C CA . SER A 1 141 ? -20.629 -5.882 20.929 1.00 95.12 141 SER A CA 1
ATOM 1150 C C . SER A 1 141 ? -20.076 -6.350 19.584 1.00 95.12 141 SER A C 1
ATOM 1152 O O . SER A 1 141 ? -20.856 -6.630 18.679 1.00 95.12 141 SER A O 1
ATOM 1154 N N . TRP A 1 142 ? -18.751 -6.407 19.418 1.00 96.06 142 TRP A N 1
ATOM 1155 C CA . TRP A 1 142 ? -18.130 -7.028 18.251 1.00 96.06 142 TRP A CA 1
ATOM 1156 C C . TRP A 1 142 ? -18.217 -8.555 18.335 1.00 96.06 142 TRP A C 1
ATOM 1158 O O . TRP A 1 142 ? -18.619 -9.190 17.369 1.00 96.06 142 TRP A O 1
ATOM 1168 N N . ASN A 1 143 ? -17.910 -9.133 19.498 1.00 93.00 143 ASN A N 1
ATOM 1169 C CA . ASN A 1 143 ? -17.942 -10.580 19.724 1.00 93.00 143 ASN A CA 1
ATOM 1170 C C . ASN A 1 143 ? -19.361 -11.171 19.671 1.00 93.00 143 ASN A C 1
ATOM 1172 O O . ASN A 1 143 ? -19.517 -12.361 19.422 1.00 93.00 143 ASN A O 1
ATOM 1176 N N . GLU A 1 144 ? -20.391 -10.354 19.897 1.00 94.75 144 GLU A N 1
ATOM 1177 C CA . GLU A 1 144 ? -21.802 -10.737 19.740 1.00 94.75 144 GLU A CA 1
ATOM 1178 C C . GLU A 1 144 ? -22.251 -10.833 18.270 1.00 94.75 144 GLU A C 1
ATOM 1180 O O . GLU A 1 144 ? -23.328 -11.364 17.991 1.00 94.75 144 GLU A O 1
ATOM 1185 N N . LYS A 1 145 ? -21.461 -10.312 17.322 1.00 92.81 145 LYS A N 1
ATOM 1186 C CA . LYS A 1 145 ? -21.783 -10.380 15.893 1.00 92.81 145 LYS A CA 1
ATOM 1187 C C . LYS A 1 145 ? -21.626 -11.793 15.357 1.00 92.81 145 LYS A C 1
ATOM 1189 O O . LYS A 1 145 ? -20.715 -12.516 15.755 1.00 92.81 145 LYS A O 1
ATOM 1194 N N . LEU A 1 146 ? -22.475 -12.131 14.392 1.00 91.94 146 LEU A N 1
ATOM 1195 C CA . LEU A 1 146 ? -22.382 -13.374 13.634 1.00 91.94 146 LEU A CA 1
ATOM 1196 C C . LEU A 1 146 ? -21.067 -13.435 12.840 1.00 91.94 146 LEU A C 1
ATOM 1198 O O . LEU A 1 146 ? -20.533 -12.403 12.430 1.00 91.94 146 LEU A O 1
ATOM 1202 N N . ASP A 1 147 ? -20.564 -14.645 12.601 1.00 87.62 147 ASP A N 1
ATOM 1203 C CA . ASP A 1 147 ? -19.283 -14.875 11.917 1.00 87.62 147 ASP A CA 1
ATOM 1204 C C . ASP A 1 147 ? -19.232 -14.258 10.506 1.00 87.62 147 ASP A C 1
ATOM 1206 O O . ASP A 1 147 ? -18.180 -13.795 10.069 1.00 87.62 147 ASP A O 1
ATOM 1210 N N . ASP A 1 148 ? -20.363 -14.211 9.798 1.00 90.81 148 ASP A N 1
ATOM 1211 C CA . ASP A 1 148 ? -20.503 -13.589 8.476 1.00 90.81 148 ASP A CA 1
ATOM 1212 C C . ASP A 1 148 ? -20.501 -12.052 8.528 1.00 90.81 148 ASP A C 1
ATOM 1214 O O . ASP A 1 148 ? -20.103 -11.397 7.564 1.00 90.81 148 ASP A O 1
ATOM 1218 N N . GLU A 1 149 ? -20.881 -11.459 9.661 1.00 90.50 149 GLU A N 1
ATOM 1219 C CA . GLU A 1 149 ? -20.760 -10.021 9.902 1.00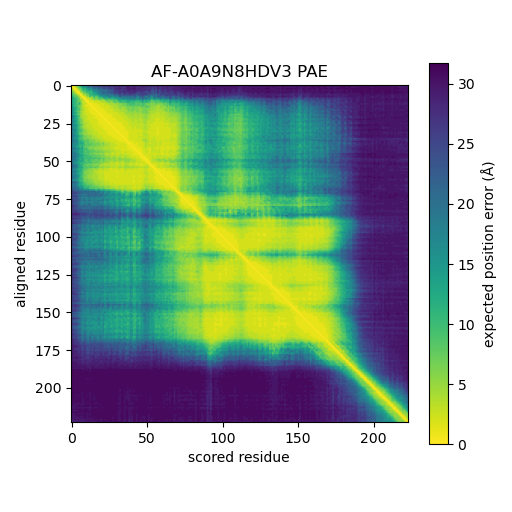 90.50 149 GLU A CA 1
ATOM 1220 C C . GLU A 1 149 ? -19.362 -9.608 10.377 1.00 90.50 149 GLU A C 1
ATOM 1222 O O . GLU A 1 149 ? -19.018 -8.422 10.298 1.00 90.50 149 GLU A O 1
ATOM 1227 N N . GLN A 1 150 ? -18.544 -10.542 10.863 1.00 91.69 150 GLN A N 1
ATOM 1228 C CA . GLN A 1 150 ? -17.178 -10.275 11.309 1.00 91.69 150 GLN A CA 1
ATOM 1229 C C . GLN A 1 150 ? -16.216 -10.201 10.118 1.00 91.69 150 GLN A C 1
ATOM 1231 O O . GLN A 1 150 ? -15.312 -11.015 9.960 1.00 91.69 150 GLN A O 1
ATOM 1236 N N . THR A 1 151 ? -16.409 -9.191 9.271 1.00 93.25 151 THR A N 1
ATOM 1237 C CA . THR A 1 151 ? -15.544 -8.888 8.123 1.00 93.25 151 THR A CA 1
ATOM 1238 C C . THR A 1 151 ? -14.630 -7.703 8.420 1.00 93.25 151 THR A C 1
ATOM 1240 O O . THR A 1 151 ? -14.935 -6.853 9.263 1.00 93.25 151 THR A O 1
ATOM 1243 N N . TRP A 1 152 ? -13.509 -7.596 7.697 1.00 92.19 152 TRP A N 1
ATOM 1244 C CA . TRP A 1 152 ? -12.586 -6.463 7.839 1.00 92.19 152 TRP A CA 1
ATOM 1245 C C . TRP A 1 152 ? -13.262 -5.108 7.559 1.00 92.19 152 TRP A C 1
ATOM 1247 O O . TRP A 1 152 ? -12.964 -4.092 8.192 1.00 92.19 152 TRP A O 1
ATOM 1257 N N . GLU A 1 153 ? -14.217 -5.076 6.630 1.00 93.31 153 GLU A N 1
ATOM 1258 C CA . GLU A 1 153 ? -14.999 -3.877 6.329 1.00 93.31 153 GLU A CA 1
ATOM 1259 C C . GLU A 1 153 ? -15.911 -3.470 7.492 1.00 93.31 153 GLU A C 1
ATOM 1261 O O . GLU A 1 153 ? -15.885 -2.313 7.933 1.00 93.31 153 GLU A O 1
ATOM 1266 N N . ASN A 1 154 ? -16.657 -4.427 8.045 1.00 95.31 154 ASN A N 1
ATOM 1267 C CA . ASN A 1 154 ? -17.536 -4.183 9.184 1.00 95.31 154 ASN A CA 1
ATOM 1268 C C . ASN A 1 154 ? -16.750 -3.800 10.437 1.00 95.31 154 ASN A C 1
ATOM 1270 O O . ASN A 1 154 ? -17.195 -2.936 11.194 1.00 95.31 154 ASN A O 1
ATOM 1274 N N . PHE A 1 155 ? -15.559 -4.369 10.625 1.00 95.19 155 PHE A N 1
ATOM 1275 C CA . PHE A 1 155 ? -14.649 -4.005 11.706 1.00 95.19 155 PHE A CA 1
ATOM 1276 C C . PHE A 1 155 ? -14.291 -2.517 11.667 1.00 95.19 155 PHE A C 1
ATOM 1278 O O . PHE A 1 155 ? -14.489 -1.803 12.656 1.00 95.19 155 PHE A O 1
ATOM 1285 N N . LYS A 1 156 ? -13.847 -2.010 10.508 1.00 95.25 156 LYS A N 1
ATOM 1286 C CA . LYS A 1 156 ? -13.523 -0.584 10.335 1.00 95.25 156 LYS A CA 1
ATOM 1287 C C . LYS A 1 156 ? -14.719 0.301 10.671 1.00 95.25 156 LYS A C 1
ATOM 1289 O O . LYS A 1 156 ? -14.578 1.269 11.422 1.00 95.25 156 LYS A O 1
ATOM 1294 N N . THR A 1 157 ? -15.900 -0.046 10.165 1.00 96.62 157 THR A N 1
ATOM 1295 C CA . THR A 1 157 ? -17.138 0.705 10.415 1.00 96.62 157 THR A CA 1
ATOM 1296 C C . THR A 1 157 ? -17.503 0.719 11.902 1.00 96.62 157 THR A C 1
ATOM 1298 O O . THR A 1 157 ? -17.744 1.786 12.478 1.00 96.62 157 THR A O 1
ATOM 1301 N N . HIS A 1 158 ? -17.481 -0.447 12.550 1.00 96.69 158 HIS A N 1
ATOM 1302 C CA . HIS A 1 158 ? -17.841 -0.627 13.957 1.00 96.69 158 HIS A CA 1
ATOM 1303 C C . HIS A 1 158 ? -16.936 0.179 14.892 1.00 96.69 158 HIS A C 1
ATOM 1305 O O . HIS A 1 158 ? -17.415 0.993 15.690 1.00 96.69 158 HIS A O 1
ATOM 1311 N N . PHE A 1 159 ? -15.617 0.027 14.757 1.00 96.38 159 PHE A N 1
ATOM 1312 C CA . PHE A 1 159 ? -14.666 0.710 15.635 1.00 96.38 159 PHE A CA 1
ATOM 1313 C C . PHE A 1 159 ? -14.529 2.205 15.328 1.00 96.38 159 PHE A C 1
ATOM 1315 O O . PHE A 1 159 ? -14.287 2.992 16.245 1.00 96.38 159 PHE A O 1
ATOM 1322 N N . THR A 1 160 ? -14.804 2.643 14.094 1.00 96.62 160 THR A N 1
ATOM 1323 C CA . THR A 1 160 ? -14.941 4.077 13.778 1.00 96.62 160 THR A CA 1
ATOM 1324 C C . THR A 1 160 ? -16.110 4.704 14.538 1.00 96.62 160 THR A C 1
ATOM 1326 O O . THR A 1 160 ? -15.957 5.756 15.170 1.00 96.62 160 THR A O 1
ATOM 1329 N N . ALA A 1 161 ? -17.274 4.045 14.545 1.00 95.88 161 ALA A N 1
ATOM 1330 C CA . ALA A 1 161 ? -18.431 4.510 15.304 1.00 95.88 161 ALA A CA 1
ATOM 1331 C C . ALA A 1 161 ? -18.144 4.542 16.817 1.00 95.88 161 ALA A C 1
ATOM 1333 O O . ALA A 1 161 ? -18.466 5.531 17.486 1.00 95.88 161 ALA A O 1
ATOM 1334 N N . ALA A 1 162 ? -17.474 3.512 17.344 1.00 95.38 162 ALA A N 1
ATOM 1335 C CA . ALA A 1 162 ? -17.057 3.457 18.743 1.00 95.38 162 ALA A CA 1
ATOM 1336 C C . ALA A 1 162 ? -16.070 4.582 19.108 1.00 95.38 162 ALA A C 1
ATOM 1338 O O . ALA A 1 162 ? -16.218 5.224 20.152 1.00 95.38 162 ALA A O 1
ATOM 1339 N N . ASN A 1 163 ? -15.089 4.876 18.247 1.00 95.06 163 ASN A N 1
ATOM 1340 C CA . ASN A 1 163 ? -14.114 5.943 18.480 1.00 95.06 163 ASN A CA 1
ATOM 1341 C C . ASN A 1 163 ? -14.759 7.332 18.456 1.00 95.06 163 ASN A C 1
ATOM 1343 O O . ASN A 1 163 ? -14.432 8.181 19.288 1.00 95.06 163 ASN A O 1
ATOM 1347 N N . ARG A 1 164 ? -15.737 7.557 17.570 1.00 93.94 164 ARG A N 1
ATOM 1348 C CA . ARG A 1 164 ? -16.540 8.788 17.568 1.00 93.94 164 ARG A CA 1
ATOM 1349 C C . ARG A 1 164 ? -17.243 8.999 18.911 1.00 93.94 164 ARG A C 1
ATOM 1351 O O . ARG A 1 164 ? -17.170 10.092 19.473 1.00 93.94 164 ARG A O 1
ATOM 1358 N N . GLU A 1 165 ? -17.864 7.957 19.461 1.00 93.19 165 GLU A N 1
ATOM 1359 C CA . GLU A 1 165 ? -18.532 8.040 20.765 1.00 93.19 165 GLU A CA 1
ATOM 1360 C C . GLU A 1 165 ? -17.539 8.232 21.921 1.00 93.19 165 GLU A C 1
ATOM 1362 O O . GLU A 1 165 ? -17.774 9.050 22.814 1.00 93.19 165 GLU A O 1
ATOM 1367 N N . ARG A 1 166 ? -16.391 7.543 21.892 1.00 92.62 166 ARG A N 1
ATOM 1368 C CA . ARG A 1 166 ? -15.298 7.747 22.856 1.00 92.62 166 ARG A CA 1
ATOM 1369 C C . ARG A 1 166 ? -14.850 9.212 22.880 1.00 92.62 166 ARG A C 1
ATOM 1371 O O . ARG A 1 166 ? -14.755 9.802 23.957 1.00 92.62 166 ARG A O 1
ATOM 1378 N N . ARG A 1 167 ? -14.607 9.810 21.708 1.00 90.94 167 ARG A N 1
ATOM 1379 C CA . ARG A 1 167 ? -14.200 11.219 21.581 1.00 90.94 167 ARG A CA 1
ATOM 1380 C C . ARG A 1 167 ? -15.279 12.172 22.093 1.00 90.94 167 ARG A C 1
ATOM 1382 O O . ARG A 1 167 ? -14.945 13.072 22.857 1.00 90.94 167 ARG A O 1
ATOM 1389 N N . ARG A 1 168 ? -16.556 11.930 21.767 1.00 90.19 168 ARG A N 1
ATOM 1390 C CA . ARG A 1 168 ? -17.694 12.713 22.289 1.00 90.19 168 ARG A CA 1
ATOM 1391 C C . ARG A 1 168 ? -17.732 12.710 23.819 1.00 90.19 168 ARG A C 1
ATOM 1393 O O . ARG A 1 168 ? -17.867 13.757 24.442 1.00 90.19 168 ARG A O 1
ATOM 1400 N N . LYS A 1 169 ? -17.566 11.541 24.447 1.00 88.00 169 LYS A N 1
ATOM 1401 C CA . LYS A 1 169 ? -17.537 11.428 25.915 1.00 88.00 169 LYS A CA 1
ATOM 1402 C C . LYS A 1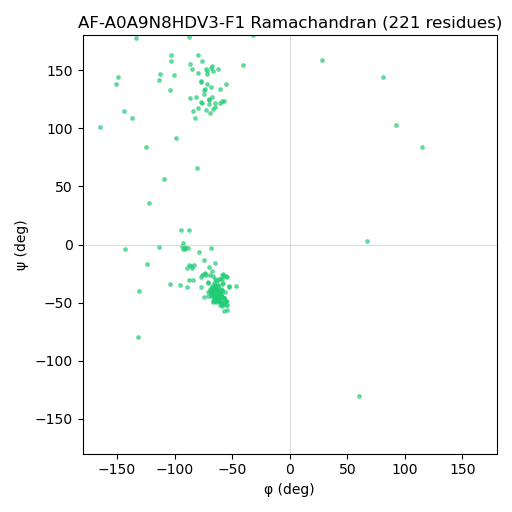 169 ? -16.349 12.165 26.532 1.00 88.00 169 LYS A C 1
ATOM 1404 O O . LYS A 1 169 ? -16.493 12.743 27.607 1.00 88.00 169 LYS A O 1
ATOM 1409 N N . LEU A 1 170 ? -15.187 12.148 25.878 1.00 85.44 170 LEU A N 1
ATOM 1410 C CA . LEU A 1 170 ? -13.999 12.854 26.357 1.00 85.44 170 LEU A CA 1
ATOM 1411 C C . LEU A 1 170 ? -14.206 14.377 26.346 1.00 85.44 170 LEU A C 1
ATOM 1413 O O . LEU A 1 170 ? -13.906 15.033 27.343 1.00 85.44 170 LEU A O 1
ATOM 1417 N N . THR A 1 171 ? -14.790 14.924 25.276 1.00 81.38 171 THR A N 1
ATOM 1418 C CA . THR A 1 171 ? -15.076 16.364 25.173 1.00 81.38 171 THR A CA 1
ATOM 1419 C C . THR A 1 171 ? -16.166 16.804 26.149 1.00 81.38 171 THR A C 1
ATOM 1421 O O . THR A 1 171 ? -16.025 17.843 26.787 1.00 81.38 171 THR A O 1
ATOM 1424 N N . THR A 1 172 ? -17.223 16.005 26.342 1.00 81.31 172 THR A N 1
ATOM 1425 C CA . THR A 1 172 ? -18.264 16.306 27.344 1.00 81.31 172 THR A CA 1
ATOM 1426 C C . THR A 1 172 ? -17.697 16.332 28.764 1.00 81.31 172 THR A C 1
ATOM 1428 O O . THR A 1 172 ? -18.040 17.222 29.538 1.00 81.31 172 THR A O 1
ATOM 1431 N N . LYS A 1 173 ? -16.796 15.402 29.113 1.00 75.44 173 LYS A N 1
ATOM 1432 C CA . LYS A 1 173 ? -16.115 15.426 30.416 1.00 75.44 173 LYS A CA 1
ATOM 1433 C C . LYS A 1 173 ? -15.285 16.699 30.590 1.00 75.44 173 LYS A C 1
ATOM 1435 O O . LYS A 1 173 ? -15.385 17.337 31.630 1.00 75.44 173 LYS A O 1
ATOM 1440 N N . GLN A 1 174 ? -14.504 17.087 29.580 1.00 73.19 174 GLN A N 1
ATOM 1441 C CA . GLN A 1 174 ? -13.700 18.316 29.621 1.00 73.19 174 GLN A CA 1
ATOM 1442 C C . GLN A 1 174 ? -14.557 19.581 29.789 1.00 73.19 174 GLN A C 1
ATOM 1444 O O . GLN A 1 174 ? -14.190 20.449 30.578 1.00 73.19 174 GLN A O 1
ATOM 1449 N N . ALA A 1 175 ? -15.710 19.662 29.116 1.00 71.19 175 ALA A N 1
ATOM 1450 C CA . ALA A 1 175 ? -16.658 20.764 29.295 1.00 71.19 175 ALA A CA 1
ATOM 1451 C C . ALA A 1 175 ? -17.186 20.839 30.741 1.00 71.19 175 ALA A C 1
ATOM 1453 O O . ALA A 1 175 ? -17.104 21.891 31.367 1.00 71.19 175 ALA A O 1
ATOM 1454 N N . GLY A 1 176 ? -17.604 19.705 31.318 1.00 70.75 176 GLY A N 1
ATOM 1455 C CA . GLY A 1 176 ? -18.088 19.658 32.704 1.00 70.75 176 GLY A CA 1
ATOM 1456 C C . GLY A 1 176 ? -17.035 20.053 33.749 1.00 70.75 176 GLY A C 1
ATOM 1457 O O . GLY A 1 176 ? -17.365 20.721 34.728 1.00 70.75 176 GLY A O 1
ATOM 1458 N N . TYR A 1 177 ? -15.758 19.710 33.530 1.00 67.50 177 TYR A N 1
ATOM 1459 C CA . TYR A 1 177 ? -14.667 20.201 34.383 1.00 67.50 177 TYR A CA 1
ATOM 1460 C C . TYR A 1 177 ? -14.535 21.728 34.308 1.00 67.50 177 TYR A C 1
ATOM 1462 O O . TYR A 1 177 ? -14.395 22.379 35.343 1.00 67.50 177 TYR A O 1
ATOM 1470 N N . HIS A 1 178 ? -14.612 22.319 33.112 1.00 67.94 178 HIS A N 1
ATOM 1471 C CA . HIS A 1 178 ? -14.530 23.773 32.953 1.00 67.94 178 HIS A CA 1
ATOM 1472 C C . HIS A 1 178 ? -15.682 24.499 33.671 1.00 67.94 178 HIS A C 1
ATOM 1474 O O . HIS A 1 178 ? -15.435 25.465 34.396 1.00 67.94 178 HIS A O 1
ATOM 1480 N N . ASP A 1 179 ? -16.907 23.981 33.564 1.00 65.88 179 ASP A N 1
ATOM 1481 C CA . ASP A 1 179 ? -18.092 24.551 34.217 1.00 65.88 179 ASP A CA 1
ATOM 1482 C C . ASP A 1 179 ? -18.003 24.481 35.754 1.00 65.88 179 ASP A C 1
ATOM 1484 O O . ASP A 1 179 ? -18.341 25.438 36.458 1.00 65.88 179 ASP A O 1
ATOM 1488 N N . GLN A 1 180 ? -17.473 23.381 36.301 1.00 61.09 180 GLN A N 1
ATOM 1489 C CA . GLN A 1 180 ? -17.306 23.211 37.747 1.00 61.09 180 GLN A CA 1
ATOM 1490 C C . GLN A 1 180 ? -16.255 24.170 38.336 1.00 61.09 180 GLN A C 1
ATOM 1492 O O . GLN A 1 180 ? -16.427 24.689 39.444 1.00 61.09 180 GLN A O 1
ATOM 1497 N N . HIS A 1 181 ? -15.186 24.467 37.590 1.00 59.31 181 HIS A N 1
ATOM 1498 C CA . HIS A 1 181 ? -14.190 25.459 38.003 1.00 59.31 181 HIS A CA 1
ATOM 1499 C C . HIS A 1 181 ? -14.720 26.901 37.930 1.00 59.31 181 HIS A C 1
ATOM 1501 O O . HIS A 1 181 ? -14.354 27.719 38.778 1.00 59.31 181 HIS A O 1
ATOM 1507 N N . GLN A 1 182 ? -15.618 27.219 36.990 1.00 60.12 182 GLN A N 1
ATOM 1508 C CA . GLN A 1 182 ? -16.288 28.526 36.948 1.00 60.12 182 GLN A CA 1
ATOM 1509 C C . GLN A 1 182 ? -17.278 28.710 38.111 1.00 60.12 182 GLN A C 1
ATOM 1511 O O . GLN A 1 182 ? -17.303 29.775 38.732 1.00 60.12 182 GLN A O 1
ATOM 1516 N N . ALA A 1 183 ? -18.034 27.668 38.473 1.00 58.25 183 ALA A N 1
ATOM 1517 C CA . ALA A 1 183 ? -18.977 27.713 39.593 1.00 58.25 183 ALA A CA 1
ATOM 1518 C C . ALA A 1 183 ? -18.281 27.929 40.953 1.00 58.25 183 ALA A C 1
ATOM 1520 O O . ALA A 1 183 ? -18.743 28.737 41.764 1.00 58.25 183 ALA A O 1
ATOM 1521 N N . ASN A 1 184 ? -17.127 27.290 41.185 1.00 57.03 184 ASN A N 1
ATOM 1522 C CA . ASN A 1 184 ? -16.338 27.514 42.404 1.00 57.03 184 ASN A CA 1
ATOM 1523 C C . ASN A 1 184 ? -15.777 28.944 42.501 1.00 57.03 184 ASN A C 1
ATOM 1525 O O . ASN A 1 184 ? -15.646 29.468 43.605 1.00 57.03 184 ASN A O 1
ATOM 1529 N N . ASN A 1 185 ? -15.493 29.598 41.371 1.00 55.88 185 ASN A N 1
ATOM 1530 C CA . ASN A 1 185 ? -14.983 30.973 41.346 1.00 55.88 185 ASN A CA 1
ATOM 1531 C C . ASN A 1 185 ? -16.100 32.038 41.412 1.00 55.88 185 ASN A C 1
ATOM 1533 O O . ASN A 1 185 ? -15.854 33.183 41.785 1.00 55.88 185 ASN A O 1
ATOM 1537 N N . ALA A 1 186 ? -17.342 31.675 41.077 1.00 53.28 186 ALA A N 1
ATOM 1538 C CA . ALA A 1 186 ? -18.513 32.533 41.265 1.00 53.28 186 ALA A CA 1
ATOM 1539 C C . ALA A 1 186 ? -18.985 32.563 42.733 1.00 53.28 186 ALA A C 1
ATOM 1541 O O . ALA A 1 186 ? -19.509 33.578 43.193 1.00 53.28 186 ALA A O 1
ATOM 1542 N N . ASN A 1 187 ? -18.748 31.490 43.498 1.00 52.16 187 ASN A N 1
ATOM 1543 C CA . ASN A 1 187 ? -19.149 31.404 44.906 1.00 52.16 187 ASN A CA 1
ATOM 1544 C C . ASN A 1 187 ? -18.207 32.157 45.876 1.00 52.16 187 ASN A C 1
ATOM 1546 O O . ASN A 1 187 ? -18.529 32.301 47.052 1.00 52.16 187 ASN A O 1
ATOM 1550 N N . THR A 1 188 ? -17.071 32.685 45.399 1.00 49.84 188 THR A N 1
ATOM 1551 C CA . THR A 1 188 ? -16.134 33.517 46.185 1.00 49.84 188 THR A CA 1
ATOM 1552 C C . THR A 1 188 ? -16.400 35.025 46.071 1.00 49.84 188 THR A C 1
ATOM 1554 O O . THR A 1 188 ? -15.706 35.818 46.702 1.00 49.84 188 THR A O 1
ATOM 1557 N N . LYS A 1 189 ? -17.434 35.452 45.327 1.00 49.06 189 LYS A N 1
ATOM 1558 C CA . LYS A 1 189 ? -17.853 36.863 45.216 1.00 49.06 189 LYS A CA 1
ATOM 1559 C C . LYS A 1 189 ? -19.184 37.152 45.928 1.00 49.06 189 LYS A C 1
ATOM 1561 O O . LYS A 1 189 ? -20.110 37.690 45.326 1.00 49.06 189 LYS A O 1
ATOM 1566 N N . LYS A 1 190 ? -19.282 36.847 47.229 1.00 38.84 190 LYS A N 1
ATOM 1567 C CA . LYS A 1 190 ? -20.282 37.474 48.120 1.00 38.84 190 LYS A CA 1
ATOM 1568 C C . LYS A 1 190 ? -19.610 38.519 49.021 1.00 38.84 190 LYS A C 1
ATOM 1570 O O . LYS A 1 190 ? -18.540 38.280 49.563 1.00 38.84 190 LYS A O 1
ATOM 1575 N N . ALA A 1 191 ? -20.264 39.679 49.072 1.00 39.47 191 ALA A N 1
ATOM 1576 C CA . ALA A 1 191 ? -19.887 40.998 49.591 1.00 39.47 191 ALA A CA 1
ATOM 1577 C C . ALA A 1 191 ? -19.102 41.075 50.928 1.00 39.47 191 ALA A C 1
ATOM 1579 O O . ALA A 1 191 ? -19.273 40.215 51.790 1.00 39.47 191 ALA A O 1
ATOM 1580 N N . PRO A 1 192 ? -18.313 42.154 51.142 1.00 40.72 192 PRO A N 1
ATOM 1581 C CA . PRO A 1 192 ? -17.598 42.402 52.391 1.00 40.72 192 PRO A CA 1
ATOM 1582 C C . PRO A 1 192 ? -18.552 42.913 53.482 1.00 40.72 192 PRO A C 1
ATOM 1584 O O . PRO A 1 192 ? -19.185 43.957 53.325 1.00 40.72 192 PRO A O 1
ATOM 1587 N N . THR A 1 193 ? -18.635 42.206 54.608 1.00 38.84 193 THR A N 1
ATOM 1588 C CA . THR A 1 193 ? -19.286 42.698 55.830 1.00 38.84 193 THR A CA 1
ATOM 1589 C C . THR A 1 193 ? -18.308 43.560 56.623 1.00 38.84 193 THR A C 1
ATOM 1591 O O . THR A 1 193 ? -17.279 43.099 57.114 1.00 38.84 193 THR A O 1
ATOM 1594 N N . THR A 1 194 ? -18.641 44.840 56.740 1.00 39.22 194 THR A N 1
ATOM 1595 C CA . THR A 1 194 ? -18.001 45.841 57.591 1.00 39.22 194 THR A CA 1
ATOM 1596 C C . THR A 1 194 ? -18.224 45.519 59.069 1.00 39.22 194 THR A C 1
ATOM 1598 O O . THR A 1 194 ? -19.347 45.613 59.553 1.00 39.22 194 THR A O 1
ATOM 1601 N N . HIS A 1 195 ? -17.151 45.246 59.814 1.00 37.78 195 HIS A N 1
ATOM 1602 C CA . HIS A 1 195 ? -17.120 45.422 61.268 1.00 37.78 195 HIS A CA 1
ATOM 1603 C C . HIS A 1 195 ? -15.793 46.062 61.682 1.00 37.78 195 HIS A C 1
ATOM 1605 O O . HIS A 1 195 ? -14.731 45.447 61.616 1.00 37.78 195 HIS A O 1
ATOM 1611 N N . SER A 1 196 ? -15.863 47.326 62.099 1.00 40.69 196 SER A N 1
ATOM 1612 C CA . SER A 1 196 ? -14.768 48.023 62.769 1.00 40.69 196 SER A CA 1
ATOM 1613 C C . SER A 1 196 ? -14.526 47.402 64.143 1.00 40.69 196 SER A C 1
ATOM 1615 O O . SER A 1 196 ? -15.437 47.346 64.965 1.00 40.69 196 SER A O 1
ATOM 1617 N N . THR A 1 197 ? -13.289 47.010 64.443 1.00 37.34 197 THR A N 1
ATOM 1618 C CA . THR A 1 197 ? -12.781 46.978 65.820 1.00 37.34 197 THR A CA 1
ATOM 1619 C C . THR A 1 197 ? -11.310 47.376 65.811 1.00 37.34 197 THR A C 1
ATOM 1621 O O . THR A 1 197 ? -10.456 46.728 65.214 1.00 37.34 197 THR A O 1
ATOM 1624 N N . SER A 1 198 ? -11.066 48.515 66.453 1.00 42.88 198 SER A N 1
ATOM 1625 C CA . SER A 1 198 ? -9.771 49.079 66.809 1.00 42.88 198 SER A CA 1
ATOM 1626 C C . SER A 1 198 ? -8.975 48.097 67.666 1.00 42.88 198 SER A C 1
ATOM 1628 O O . SER A 1 198 ? -9.447 47.700 68.729 1.00 42.88 198 SER A O 1
ATOM 1630 N N . THR A 1 199 ? -7.761 47.728 67.254 1.00 41.00 199 THR A N 1
ATOM 1631 C CA . THR A 1 199 ? -6.721 47.244 68.174 1.00 41.00 199 THR A CA 1
ATOM 1632 C C . THR A 1 199 ? -5.339 47.579 67.610 1.00 41.00 199 THR A C 1
ATOM 1634 O O . THR A 1 199 ? -5.097 47.541 66.407 1.00 41.00 199 THR A O 1
ATOM 1637 N N . MET A 1 200 ? -4.471 48.016 68.514 1.00 39.06 200 MET A N 1
ATOM 1638 C CA . MET A 1 200 ? -3.229 48.748 68.296 1.00 39.06 200 MET A CA 1
ATOM 1639 C C . MET A 1 200 ? -2.136 47.941 67.571 1.00 39.06 200 MET A C 1
ATOM 1641 O O . MET A 1 200 ? -2.017 46.730 67.724 1.00 39.06 200 MET A O 1
ATOM 1645 N N . ARG A 1 201 ? -1.306 48.660 66.807 1.00 45.59 201 ARG A N 1
ATOM 1646 C CA . ARG A 1 201 ? -0.180 48.161 66.000 1.00 45.59 201 ARG A CA 1
ATOM 1647 C C . ARG A 1 201 ? 1.046 47.845 66.882 1.00 45.59 201 ARG A C 1
ATOM 1649 O O . ARG A 1 201 ? 1.539 48.777 67.518 1.00 45.59 201 ARG A O 1
ATOM 1656 N N . PRO A 1 202 ? 1.604 46.619 66.894 1.00 52.41 202 PRO A N 1
ATOM 1657 C CA . PRO A 1 202 ? 2.928 46.369 67.462 1.00 52.41 202 PRO A CA 1
ATOM 1658 C C . PRO A 1 202 ? 4.037 46.774 66.475 1.00 52.41 202 PRO A C 1
ATOM 1660 O O . PRO A 1 202 ? 3.859 46.717 65.257 1.00 52.41 202 PRO A O 1
ATOM 1663 N N . ALA A 1 203 ? 5.169 47.225 67.017 1.00 59.28 203 ALA A N 1
ATOM 1664 C CA . ALA A 1 203 ? 6.335 47.729 66.291 1.00 59.28 203 ALA A CA 1
ATOM 1665 C C . ALA A 1 203 ? 7.079 46.639 65.478 1.00 59.28 203 ALA A C 1
ATOM 1667 O O . ALA A 1 203 ? 7.027 45.464 65.843 1.00 59.28 203 ALA A O 1
ATOM 1668 N N . PRO A 1 204 ? 7.784 47.011 64.389 1.00 64.88 204 PRO A N 1
ATOM 1669 C CA . PRO A 1 204 ? 8.551 46.076 63.564 1.00 64.88 204 PRO A CA 1
ATOM 1670 C C . PRO A 1 204 ? 9.829 45.571 64.270 1.00 64.88 204 PRO A C 1
ATOM 1672 O O . PRO A 1 204 ? 10.430 46.318 65.044 1.00 64.88 204 PRO A O 1
ATOM 1675 N N . PRO A 1 205 ? 10.280 44.332 63.993 1.00 59.97 205 PRO A N 1
ATOM 1676 C CA . PRO A 1 205 ? 11.480 43.762 64.603 1.00 59.97 205 PRO A CA 1
ATOM 1677 C C . PRO A 1 205 ? 12.768 44.374 64.023 1.00 59.97 205 PRO A C 1
ATOM 1679 O O . PRO A 1 205 ? 12.928 44.493 62.809 1.00 59.97 205 PRO A O 1
ATOM 1682 N N . THR A 1 206 ? 13.700 44.747 64.903 1.00 62.34 206 THR A N 1
ATOM 1683 C CA . THR A 1 206 ? 15.042 45.245 64.563 1.00 62.34 206 THR A CA 1
ATOM 1684 C C . THR A 1 206 ? 16.023 44.085 64.392 1.00 62.34 206 THR A C 1
ATOM 1686 O O . THR A 1 206 ? 16.186 43.277 65.307 1.00 62.34 206 THR A O 1
ATOM 1689 N N . TRP A 1 207 ? 16.706 44.019 63.248 1.00 45.06 207 TRP A N 1
ATOM 1690 C CA . TRP A 1 207 ? 17.800 43.075 62.996 1.00 45.06 207 TRP A CA 1
ATOM 1691 C C . TRP A 1 207 ? 19.093 43.531 63.697 1.00 45.06 207 TRP A C 1
ATOM 1693 O O . TRP A 1 207 ? 19.372 44.731 63.700 1.00 45.06 207 TRP A O 1
ATOM 1703 N N . PRO A 1 208 ? 19.899 42.622 64.277 1.00 54.41 208 PRO A N 1
ATOM 1704 C CA . PRO A 1 208 ? 21.159 42.993 64.912 1.00 54.41 208 PRO A CA 1
ATOM 1705 C C . PRO A 1 208 ? 22.254 43.325 63.885 1.00 54.41 208 PRO A C 1
ATOM 1707 O O . PRO A 1 208 ? 22.535 42.564 62.960 1.00 54.41 208 PRO A O 1
ATOM 1710 N N . THR A 1 209 ? 22.880 44.479 64.100 1.00 46.50 209 THR A N 1
ATOM 1711 C CA . THR A 1 209 ? 24.036 45.036 63.389 1.00 46.50 209 THR A CA 1
ATOM 1712 C C . THR A 1 209 ? 25.288 44.174 63.585 1.00 46.50 209 THR A C 1
ATOM 1714 O O . THR A 1 209 ? 25.750 44.005 64.712 1.00 46.50 209 THR A O 1
ATOM 1717 N N . ALA A 1 210 ? 25.884 43.682 62.496 1.00 48.62 210 ALA A N 1
ATOM 1718 C CA . ALA A 1 210 ? 27.240 43.136 62.509 1.00 48.62 210 ALA A CA 1
ATOM 1719 C C . ALA A 1 210 ? 28.258 44.292 62.468 1.00 48.62 210 ALA A C 1
ATOM 1721 O O . ALA A 1 210 ? 28.262 45.086 61.528 1.00 48.62 210 ALA A O 1
ATOM 1722 N N . GLY A 1 211 ? 29.079 44.413 63.515 1.00 47.50 211 GLY A N 1
ATOM 1723 C CA . GLY A 1 211 ? 30.195 45.362 63.587 1.00 47.50 211 GLY A CA 1
ATOM 1724 C C . GLY A 1 211 ? 31.448 44.875 62.831 1.00 47.50 211 GLY A C 1
ATOM 1725 O O . GLY A 1 211 ? 31.544 43.685 62.528 1.00 47.50 211 GLY A O 1
ATOM 1726 N N . PRO A 1 212 ? 32.406 45.770 62.518 1.00 54.31 212 PRO A N 1
ATOM 1727 C CA . PRO A 1 212 ? 33.495 45.507 61.575 1.00 54.31 212 PRO A CA 1
ATOM 1728 C C . PRO A 1 212 ? 34.827 45.163 62.266 1.00 54.31 212 PRO A C 1
ATOM 1730 O O . PRO A 1 212 ? 35.152 45.766 63.285 1.00 54.31 212 PRO A O 1
ATOM 1733 N N . MET A 1 213 ? 35.644 44.285 61.663 1.00 38.91 213 MET A N 1
ATOM 1734 C CA . MET A 1 213 ? 37.115 44.370 61.750 1.00 38.91 213 MET A CA 1
ATOM 1735 C C . MET A 1 213 ? 37.821 43.494 60.692 1.00 38.91 213 MET A C 1
ATOM 1737 O O . MET A 1 213 ? 37.856 42.275 60.796 1.00 38.91 213 MET A O 1
ATOM 1741 N N . GLU A 1 214 ? 38.270 44.189 59.644 1.00 49.16 214 GLU A N 1
ATOM 1742 C CA . GLU A 1 214 ? 39.533 44.153 58.875 1.00 49.16 214 GLU A CA 1
ATOM 1743 C C . GLU A 1 214 ? 40.447 42.905 58.698 1.00 49.16 214 GLU A C 1
ATOM 1745 O O . GLU A 1 214 ? 40.413 41.951 59.468 1.00 49.16 214 GLU A O 1
ATOM 1750 N N . PRO A 1 215 ? 41.292 42.919 57.633 1.00 55.31 215 PRO A N 1
ATOM 1751 C CA . PRO A 1 215 ? 41.815 41.734 56.956 1.00 55.31 215 PRO A CA 1
ATOM 1752 C C . PRO A 1 215 ? 43.274 41.405 57.307 1.00 55.31 215 PRO A C 1
ATOM 1754 O O . PRO A 1 215 ? 44.049 42.282 57.682 1.00 55.31 215 PRO A O 1
ATOM 1757 N N . ASN A 1 216 ? 43.711 40.172 57.025 1.00 43.50 216 ASN A N 1
ATOM 1758 C CA . ASN A 1 216 ? 45.106 39.959 56.640 1.00 43.50 216 ASN A CA 1
ATOM 1759 C C . ASN A 1 216 ? 45.291 38.783 55.672 1.00 43.50 216 ASN A C 1
ATOM 1761 O O . ASN A 1 216 ? 44.595 37.772 55.715 1.00 43.50 216 ASN A O 1
ATOM 1765 N N . ALA A 1 217 ? 46.236 39.002 54.772 1.00 43.94 217 ALA A N 1
ATOM 1766 C CA . ALA A 1 217 ? 46.537 38.300 53.549 1.00 43.94 217 ALA A CA 1
ATOM 1767 C C . ALA A 1 217 ? 47.497 37.109 53.728 1.00 43.94 217 ALA A C 1
ATOM 1769 O O . ALA A 1 217 ? 48.112 36.924 54.776 1.00 43.94 217 ALA A O 1
ATOM 1770 N N . THR A 1 218 ? 47.734 36.446 52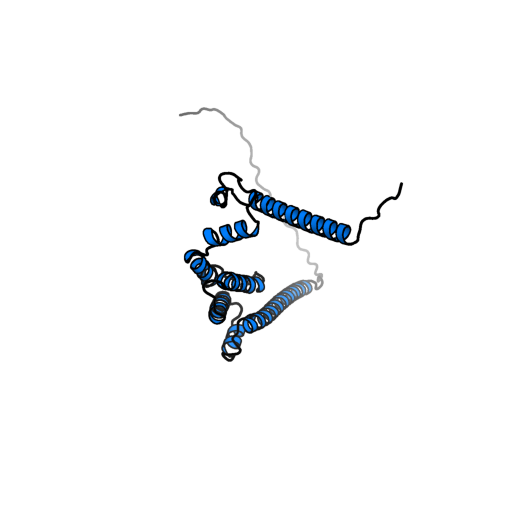.588 1.00 43.94 218 THR A N 1
ATOM 1771 C CA . THR A 1 218 ? 49.040 35.913 52.136 1.00 43.94 218 THR A CA 1
ATOM 1772 C C . THR A 1 218 ? 49.160 34.383 52.027 1.00 43.94 218 THR A C 1
ATOM 1774 O O . THR A 1 218 ? 49.756 33.711 52.852 1.00 43.94 218 THR A O 1
ATOM 1777 N N . SER A 1 219 ? 48.704 33.895 50.866 1.00 43.50 219 SER A N 1
ATOM 1778 C CA . SER A 1 219 ? 49.528 33.281 49.803 1.00 43.50 219 SER A CA 1
ATOM 1779 C C . SER A 1 219 ? 50.001 31.813 49.855 1.00 43.50 219 SER A C 1
ATOM 1781 O O . SER A 1 219 ? 50.503 31.327 50.859 1.00 43.50 219 SER A O 1
ATOM 1783 N N . ARG A 1 220 ? 50.018 31.263 48.623 1.00 39.31 220 ARG A N 1
ATOM 1784 C CA . ARG A 1 220 ? 50.923 30.262 48.008 1.00 39.31 220 ARG A CA 1
ATOM 1785 C C . ARG A 1 220 ? 50.564 28.762 48.083 1.00 39.31 220 ARG A C 1
ATOM 1787 O O . ARG A 1 220 ? 50.797 28.076 49.065 1.00 39.31 220 ARG A O 1
ATOM 1794 N N . THR A 1 221 ? 50.072 28.304 46.926 1.00 48.88 221 THR A N 1
ATOM 1795 C CA . THR A 1 221 ? 50.359 27.073 46.144 1.00 48.88 221 THR A CA 1
ATOM 1796 C C . THR A 1 221 ? 51.807 26.537 46.229 1.00 48.88 221 THR A C 1
ATOM 1798 O O . THR A 1 221 ? 52.676 27.268 46.703 1.00 48.88 221 THR A O 1
ATOM 1801 N N . PRO A 1 222 ? 52.168 25.417 45.553 1.00 61.88 222 PRO A N 1
ATOM 1802 C CA . PRO A 1 222 ? 51.410 24.219 45.131 1.00 61.88 222 PRO A CA 1
ATOM 1803 C C . PRO A 1 222 ? 52.165 22.895 45.449 1.00 61.88 222 PRO A C 1
ATOM 1805 O O . PRO A 1 222 ? 53.326 22.915 45.855 1.00 61.88 222 PRO A O 1
ATOM 1808 N N . ALA A 1 223 ? 51.541 21.754 45.146 1.00 52.06 223 ALA A N 1
ATOM 1809 C CA . ALA A 1 223 ? 52.180 20.597 44.504 1.00 52.06 223 ALA A CA 1
ATOM 1810 C C . ALA A 1 223 ? 51.116 19.829 43.709 1.00 52.06 223 ALA A C 1
ATOM 1812 O O . ALA A 1 223 ? 49.974 19.756 44.218 1.00 52.06 223 ALA A O 1
#

pLDDT: mean 78.97, std 17.8, range [37.34, 96.69]

Organism: NCBI:txid568900

Foldseek 3Di:
DDDDDDDPVVVVVVVVVVVVVVVLVVFVVLVVVVPVVDDCVQCQVVQDPVCGCNPPTNVNSVVSCCVVPVDQDPVNLVVLLCCQQPNDADELVDDPVVNVVSLVVSQVVCVVPNGDDQVSSLNSSLVRVVVNVQQPVLNVVLVPDDPVCSGNVNVVVSVVVVSVVSVVVVVVVVVVVVVVVVVVVVVVPDDDDDDDDDDDDDDDDDDDDDDDDDDDDDDDDDD

Secondary structure (DSSP, 8-state):
---PPPPHHHHHHHHHHHHHHHHHHHHHHHHHHHHHHS-GGGTGGG-BTTTBTTT--HHHHHHHHHHHT----HHHHHHHHHIIIII----TTS-THHHHHHHHHHHHHHTTSSPPPHHHHHHHHHHHHHHH-S-HHHHHHHHTS-TTT--HHHHHHHHHHHHHHHHHHHHHHHHHHHHHHHHHHHTT-----------PPPPPPPPPPPPP-----------